Protein AF-A0A9D7KRR0-F1 (afdb_monomer)

Solvent-accessible surface area (backbone atoms only — not comparable to full-atom values): 15930 Å² total; per-residue (Å²): 144,90,87,85,85,86,74,89,84,77,86,77,75,72,90,62,90,65,84,56,54,40,47,52,90,62,59,61,54,73,49,70,81,34,44,55,87,44,75,48,79,47,72,50,54,45,34,27,65,37,96,50,65,44,49,30,37,48,43,59,80,43,85,42,46,38,58,76,58,54,65,47,76,24,49,43,69,32,64,38,80,47,46,33,39,39,39,38,87,50,43,30,69,51,74,46,48,40,39,36,34,32,78,85,66,82,42,64,42,72,26,39,35,37,36,32,19,29,72,78,51,92,59,33,85,69,40,54,64,46,56,72,72,57,26,49,51,39,54,20,68,74,50,61,84,69,79,74,61,44,58,65,54,28,49,39,43,38,44,56,53,72,53,36,77,55,91,34,26,37,53,17,61,43,45,66,53,69,47,82,24,79,34,44,70,52,32,42,78,71,48,34,41,79,36,49,73,64,45,48,85,81,60,78,55,40,80,57,73,63,24,42,64,77,34,51,42,53,21,38,43,70,59,46,65,69,41,62,77,48,51,76,38,67,58,78,44,73,74,80,45,74,47,61,69,14,36,31,17,32,29,89,96,41,69,16,26,21,58,9,78,93,36,43,64,55,52,54,49,24,52,51,48,48,40,39,57,77,42,71,85,64,83,131

Secondary structure (DSSP, 8-state):
--S-SSSTTSS---------SEE-S-SEEE---EETT--EEEEEEEEE-SSS-EEEEEEESSTTEEES-SEEEE-TTEEEEEEEEE---SSSEEEEEEEEEETTSS-EEEEEEEEEEE--STTHHHHTT--HHHHHHHHHHHHTT-----HHHHHHHIIIIISB-SSSEEE-TTT--EEE-SSHHHHHHTTEEEEESS-GGGTTT-TTGGG-TTSEEEEEHHHHHHHTTPEE----EEEEEEETTEEEEEETTEEEEE--HHHHHHHHHHHHHHHHHH-TT---

Nearest PDB structures (foldseek):
  2e6j-assembly1_A  TM=8.725E-01  e=1.210E-07  Homo sapiens
  7sqc-assembly1_F3  TM=8.611E-01  e=3.583E-07  Chlamydomonas reinhardtii
  7sqc-assembly1_2A  TM=8.787E-01  e=2.815E-07  Chlamydomonas reinhardtii
  2qsv-assembly1_A  TM=8.565E-01  e=1.271E-06  Porphyromonas gingivalis W83
  3dos-assembly2_D  TM=6.817E-01  e=1.113E-05  Yersinia pestis

Sequence (284 aa):
MKKLLFISFLSLVSVIDTFGQLSSVTQELTFPLTVLKNNVNGSFYLVNHFDSPKTVKVVSLLPVFTPVDTLVTIPANDSAQITVVYRPTQNVTDKSFLAFYTTDSSASYAVVLNGSGSTGDSYQTTTFDKFDAELKTALNGLVINHISLGYNSARDRMFETIDDLGSDTIECVYTGIKIKAANRTTAQNLGFDTEHTWPQGTFGQDEPMRSDLYHLYPTNSAANNKRNNYNFGVVTSGVTWTVGGSKLGNGTGGIVFEPRDSHKGNVARSMLYFILRYFPGISF

Structure (mmCIF, N/CA/C/O backbone):
data_AF-A0A9D7KRR0-F1
#
_entry.id   AF-A0A9D7KRR0-F1
#
loop_
_atom_site.group_PDB
_atom_site.id
_atom_site.type_symbol
_atom_site.label_atom_id
_atom_site.label_alt_id
_atom_site.label_comp_id
_atom_site.label_asym_id
_atom_site.label_entity_id
_atom_site.label_seq_id
_atom_site.pdbx_PDB_ins_code
_atom_site.Cartn_x
_atom_site.Cartn_y
_atom_site.Cartn_z
_atom_site.occupancy
_atom_site.B_iso_or_equiv
_atom_site.auth_seq_id
_atom_site.auth_comp_id
_atom_site.auth_asym_id
_atom_site.auth_atom_id
_atom_site.pdbx_PDB_model_num
ATOM 1 N N . MET A 1 1 ? -29.059 10.736 -5.202 1.00 35.88 1 MET A N 1
ATOM 2 C CA . MET A 1 1 ? -30.198 10.581 -4.265 1.00 35.88 1 MET A CA 1
ATOM 3 C C . MET A 1 1 ? -30.218 9.159 -3.709 1.00 35.88 1 MET A C 1
ATOM 5 O O . MET A 1 1 ? -30.707 8.286 -4.406 1.00 35.88 1 MET A O 1
ATOM 9 N N . LYS A 1 2 ? -29.604 8.922 -2.533 1.00 34.00 2 LYS A N 1
ATOM 10 C CA . LYS A 1 2 ? -29.777 7.763 -1.607 1.00 34.00 2 LYS A CA 1
ATOM 11 C C . LYS A 1 2 ? -28.638 7.726 -0.557 1.00 34.00 2 LYS A C 1
ATOM 13 O O . LYS A 1 2 ? -27.981 6.713 -0.368 1.00 34.00 2 LYS A O 1
ATOM 18 N N . LYS A 1 3 ? -28.355 8.862 0.096 1.00 35.62 3 LYS A N 1
ATOM 19 C CA . LYS A 1 3 ? -27.390 8.953 1.218 1.00 35.62 3 LYS A CA 1
ATOM 20 C C . LYS A 1 3 ? -27.827 9.935 2.322 1.00 35.62 3 LYS A C 1
ATOM 22 O O . LYS A 1 3 ? -26.993 10.410 3.074 1.00 35.62 3 LYS A O 1
ATOM 27 N N . LEU A 1 4 ? -29.123 10.256 2.425 1.00 35.69 4 LEU A N 1
ATOM 28 C CA . LEU A 1 4 ? -29.595 11.337 3.310 1.00 35.69 4 LEU A CA 1
ATOM 29 C C . LEU A 1 4 ? -30.622 10.946 4.385 1.00 35.69 4 LEU A C 1
ATOM 31 O O . LEU A 1 4 ? -31.247 11.825 4.961 1.00 35.69 4 LEU A O 1
ATOM 35 N N . LEU A 1 5 ? -30.791 9.663 4.703 1.00 35.19 5 LEU A N 1
ATOM 36 C CA . LEU A 1 5 ? -31.699 9.242 5.779 1.00 35.19 5 LEU A CA 1
ATOM 37 C C . LEU A 1 5 ? -31.021 8.205 6.680 1.00 35.19 5 LEU A C 1
ATOM 39 O O . LEU A 1 5 ? -31.324 7.029 6.573 1.00 35.19 5 LEU A O 1
ATOM 43 N N . PHE A 1 6 ? -30.062 8.624 7.512 1.00 33.56 6 PHE A N 1
ATOM 44 C CA . PHE A 1 6 ? -29.717 7.906 8.759 1.00 33.56 6 PHE A CA 1
ATOM 45 C C . PHE A 1 6 ? -28.851 8.731 9.739 1.00 33.56 6 PHE A C 1
ATOM 47 O O . PHE A 1 6 ? -28.143 8.165 10.562 1.00 33.56 6 PHE A O 1
ATOM 54 N N . ILE A 1 7 ? -28.864 10.071 9.656 1.00 35.25 7 ILE A N 1
ATOM 55 C CA . ILE A 1 7 ? -28.035 10.946 10.522 1.00 35.25 7 ILE A CA 1
ATOM 56 C C . ILE A 1 7 ? -28.890 11.900 11.384 1.00 35.25 7 ILE A C 1
ATOM 58 O O . ILE A 1 7 ? -28.370 12.655 12.193 1.00 35.25 7 ILE A O 1
ATOM 62 N N . SER A 1 8 ? -30.222 11.836 11.313 1.00 33.88 8 SER A N 1
ATOM 63 C CA . SER A 1 8 ? -31.093 12.771 12.045 1.00 33.88 8 SER A CA 1
ATOM 64 C C . SER A 1 8 ? -31.631 12.260 13.390 1.00 33.88 8 SER A C 1
ATOM 66 O O . SER A 1 8 ? -32.624 12.802 13.861 1.00 33.88 8 SER A O 1
ATOM 68 N N . PHE A 1 9 ? -31.029 11.238 14.017 1.00 38.19 9 PHE A N 1
ATOM 69 C CA . PHE A 1 9 ? -31.496 10.750 15.332 1.00 38.19 9 PHE A CA 1
ATOM 70 C C . PHE A 1 9 ? -30.469 10.822 16.473 1.00 38.19 9 PHE A C 1
ATOM 72 O O . PHE A 1 9 ? -30.796 10.449 17.591 1.00 38.19 9 PHE A O 1
ATOM 79 N N . LEU A 1 10 ? -29.253 11.333 16.237 1.00 42.91 10 LEU A N 1
ATOM 80 C CA . LEU A 1 10 ? -28.204 11.394 17.273 1.00 42.91 10 LEU A CA 1
ATOM 81 C C . LEU A 1 10 ? -27.675 12.806 17.583 1.00 42.91 10 LEU A C 1
ATOM 83 O O . LEU A 1 10 ? -26.691 12.940 18.300 1.00 42.91 10 LEU A O 1
ATOM 87 N N . SER A 1 11 ? -28.314 13.867 17.080 1.00 35.50 11 SER A N 1
ATOM 88 C CA . SER A 1 11 ? -27.900 15.258 17.346 1.00 35.50 11 SER A CA 1
ATOM 89 C C . SER A 1 11 ? -28.747 15.979 18.404 1.00 35.50 11 SER A C 1
ATOM 91 O O . SER A 1 11 ? -28.641 17.193 18.544 1.00 35.50 11 SER A O 1
ATOM 93 N N . LEU A 1 12 ? -29.595 15.256 19.141 1.00 38.84 12 LEU A N 1
ATOM 94 C CA . LEU A 1 12 ? -30.426 15.786 20.228 1.00 38.84 12 LEU A CA 1
ATOM 95 C C . LEU A 1 12 ? -30.451 14.799 21.400 1.00 38.84 12 LEU A C 1
ATOM 97 O O . LEU A 1 12 ? -31.493 14.281 21.783 1.00 38.84 12 LEU A O 1
ATOM 101 N N . VAL A 1 13 ? -29.285 14.535 21.984 1.00 42.94 13 VAL A N 1
ATOM 102 C CA . VAL A 1 13 ? -29.232 14.114 23.387 1.00 42.94 13 VAL A CA 1
ATOM 103 C C . VAL A 1 13 ? -28.705 15.314 24.156 1.00 42.94 13 VAL A C 1
ATOM 105 O O . VAL A 1 13 ? -27.516 15.444 24.427 1.00 42.94 13 VAL A O 1
ATOM 108 N N . SER A 1 14 ? -29.603 16.257 24.447 1.00 36.62 14 SER A N 1
ATOM 109 C CA . SER A 1 14 ? -29.419 17.103 25.621 1.00 36.62 14 SER A CA 1
ATOM 110 C C . SER A 1 14 ? -29.222 16.167 26.808 1.00 36.62 14 SER A C 1
ATOM 112 O O . SER A 1 14 ? -30.012 15.234 26.961 1.00 36.62 14 SER A O 1
ATOM 114 N N . VAL A 1 15 ? -28.173 16.396 27.597 1.00 41.75 15 VAL A N 1
ATOM 115 C CA . VAL A 1 15 ? -27.900 15.692 28.853 1.00 41.75 15 VAL A CA 1
ATOM 116 C C . VAL A 1 15 ? -29.115 15.868 29.763 1.00 41.75 15 VAL A C 1
ATOM 118 O O . VAL A 1 15 ? -29.264 16.865 30.460 1.00 41.75 15 VAL A O 1
ATOM 121 N N . ILE A 1 16 ? -30.043 14.927 29.674 1.00 38.75 16 ILE A N 1
ATOM 122 C CA . ILE A 1 16 ? -30.990 14.624 30.727 1.00 38.75 16 ILE A CA 1
ATOM 123 C C . ILE A 1 16 ? -30.322 13.450 31.426 1.00 38.75 16 ILE A C 1
ATOM 125 O O . ILE A 1 16 ? -30.065 12.434 30.777 1.00 38.75 16 ILE A O 1
ATOM 129 N N . ASP A 1 17 ? -30.016 13.593 32.714 1.00 39.06 17 ASP A N 1
ATOM 130 C CA . ASP A 1 17 ? -29.594 12.492 33.583 1.00 39.06 17 ASP A CA 1
ATOM 131 C C . ASP A 1 17 ? -30.771 11.517 33.773 1.00 39.06 17 ASP A C 1
ATOM 133 O O . ASP A 1 17 ? -31.302 11.314 34.862 1.00 39.06 17 ASP A O 1
ATOM 137 N N . THR A 1 18 ? -31.243 10.910 32.686 1.00 41.28 18 THR A N 1
ATOM 138 C CA . THR A 1 18 ? -31.882 9.610 32.779 1.00 41.28 18 THR A CA 1
ATOM 139 C C . THR A 1 18 ? -30.759 8.667 33.167 1.00 41.28 18 THR A C 1
ATOM 141 O O . THR A 1 18 ? -29.831 8.493 32.376 1.00 41.28 18 THR A O 1
ATOM 144 N N . PHE A 1 19 ? -30.800 8.108 34.378 1.00 52.41 19 PHE A N 1
ATOM 145 C CA . PHE A 1 19 ? -29.901 7.032 34.792 1.00 52.41 19 PHE A CA 1
ATOM 146 C C . PHE A 1 19 ? -30.032 5.884 33.785 1.00 52.41 19 PHE A C 1
ATOM 148 O O . PHE A 1 19 ? -30.912 5.030 33.898 1.00 52.41 19 PHE A O 1
ATOM 155 N N . GLY A 1 20 ? -29.211 5.911 32.733 1.00 64.81 20 GLY A N 1
ATOM 156 C CA . GLY A 1 20 ? -29.137 4.838 31.762 1.00 64.81 20 GLY A CA 1
ATOM 157 C C . GLY A 1 20 ? -28.766 3.579 32.524 1.00 64.81 20 GLY A C 1
ATOM 158 O O . GLY A 1 20 ? -27.813 3.587 33.299 1.00 64.81 20 GLY A O 1
ATOM 159 N N . GLN A 1 21 ? -29.521 2.497 32.338 1.00 88.44 21 GLN A N 1
ATOM 160 C CA . GLN A 1 21 ? -29.288 1.259 33.090 1.00 88.44 21 GLN A CA 1
ATOM 161 C C . GLN A 1 21 ? -27.935 0.597 32.740 1.00 88.44 21 GLN A C 1
ATOM 163 O O . GLN A 1 21 ? -27.493 -0.323 33.425 1.00 88.44 21 GLN A O 1
ATOM 168 N N . LEU A 1 22 ? -27.257 1.111 31.705 1.00 93.19 22 LEU A N 1
ATOM 169 C CA . LEU A 1 22 ? -25.824 0.977 31.466 1.00 93.19 22 LEU A CA 1
ATOM 170 C C . LEU A 1 22 ? -25.168 2.366 31.441 1.00 93.19 22 LEU A C 1
ATOM 172 O O . LEU A 1 22 ? -25.708 3.285 30.820 1.00 93.19 22 LEU A O 1
ATOM 176 N N . SER A 1 23 ? -23.987 2.510 32.047 1.00 94.81 23 SER A N 1
ATOM 177 C CA . SER A 1 23 ? -23.221 3.765 32.003 1.00 94.81 23 SER A CA 1
ATOM 178 C C . SER A 1 23 ? -21.710 3.553 32.092 1.00 94.81 23 SER A C 1
ATOM 180 O O . SER A 1 23 ? -21.234 2.493 32.481 1.00 94.81 23 SER A O 1
ATOM 182 N N . SER A 1 24 ? -20.941 4.598 31.805 1.00 95.12 24 SER A N 1
ATOM 183 C CA . SER A 1 24 ? -19.495 4.662 32.027 1.00 95.12 24 SER A CA 1
ATOM 184 C C . SER A 1 24 ? -19.116 6.088 32.424 1.00 95.12 24 SER A C 1
ATOM 186 O O . SER A 1 24 ? -19.738 7.046 31.966 1.00 95.12 24 SER A O 1
ATOM 188 N N . VAL A 1 25 ? -18.085 6.240 33.259 1.00 93.50 25 VAL A N 1
ATOM 189 C CA . VAL A 1 25 ? -17.458 7.555 33.506 1.00 93.50 25 VAL A CA 1
ATOM 190 C C . VAL A 1 25 ? -16.687 8.012 32.261 1.00 93.50 25 VAL A C 1
ATOM 192 O O . VAL A 1 25 ? -16.609 9.200 31.957 1.00 93.50 25 VAL A O 1
ATOM 195 N N . THR A 1 26 ? -16.145 7.057 31.506 1.00 93.25 26 THR A N 1
ATOM 196 C CA . THR A 1 26 ? -15.468 7.287 30.232 1.00 93.25 26 THR A CA 1
ATOM 197 C C . THR A 1 26 ? -16.502 7.432 29.120 1.00 93.25 26 THR A C 1
ATOM 199 O O . THR A 1 26 ? -17.089 6.438 28.691 1.00 93.25 26 THR A O 1
ATOM 202 N N . GLN A 1 27 ? -16.696 8.663 28.647 1.00 93.00 27 GLN A N 1
ATOM 203 C CA . GLN A 1 27 ? -17.522 8.968 27.470 1.00 93.00 27 GLN A CA 1
ATOM 204 C C . GLN A 1 27 ? -16.728 8.839 26.158 1.00 93.00 27 GLN A C 1
ATOM 206 O O . GLN A 1 27 ? -17.299 8.520 25.116 1.00 93.00 27 GLN A O 1
ATOM 211 N N . GLU A 1 28 ? -15.405 9.027 26.224 1.00 96.69 28 GLU A N 1
ATOM 212 C CA . GLU A 1 28 ? -14.464 8.844 25.117 1.00 96.69 28 GLU A CA 1
ATOM 213 C C . GLU A 1 28 ? -13.235 8.055 25.584 1.00 96.69 28 GLU A C 1
ATOM 215 O O . GLU A 1 28 ? -12.611 8.402 26.587 1.00 96.69 28 GLU A O 1
ATOM 220 N N . LEU A 1 29 ? -12.881 7.004 24.844 1.00 97.69 29 LEU A N 1
ATOM 221 C CA . LEU A 1 29 ? -11.624 6.279 24.984 1.00 97.69 29 LEU A CA 1
ATOM 222 C C . LEU A 1 29 ? -10.653 6.748 23.893 1.00 97.69 29 LEU A C 1
ATOM 224 O O . LEU A 1 29 ? -10.803 6.399 22.717 1.00 97.69 29 LEU A O 1
ATOM 228 N N . THR A 1 30 ? -9.653 7.530 24.300 1.00 97.75 30 THR A N 1
ATOM 229 C CA . THR A 1 30 ? -8.617 8.065 23.409 1.00 97.75 30 THR A CA 1
ATOM 230 C C . THR A 1 30 ? -7.361 7.195 23.437 1.00 97.75 30 THR A C 1
ATOM 232 O O . THR A 1 30 ? -6.846 6.852 24.502 1.00 97.75 30 THR A O 1
ATOM 235 N N . PHE A 1 31 ? -6.835 6.875 22.260 1.00 97.69 31 PHE A N 1
ATOM 236 C CA . PHE A 1 31 ? -5.589 6.144 22.069 1.00 97.69 31 PHE A CA 1
ATOM 237 C C . PHE A 1 31 ? -4.472 7.097 21.632 1.00 97.69 31 PHE A C 1
ATOM 239 O O . PHE A 1 31 ? -4.728 8.038 20.875 1.00 97.69 31 PHE A O 1
ATOM 246 N N . PRO A 1 32 ? -3.222 6.867 22.068 1.00 95.69 32 PRO A N 1
ATOM 247 C CA . PRO A 1 32 ? -2.096 7.683 21.637 1.00 95.69 32 PRO A CA 1
ATOM 248 C C . PRO A 1 32 ? -1.808 7.499 20.143 1.00 95.69 32 PRO A C 1
ATOM 250 O O . PRO A 1 32 ? -2.190 6.495 19.528 1.00 95.69 32 PRO A O 1
ATOM 253 N N . LEU A 1 33 ? -1.053 8.445 19.579 1.00 94.00 33 LEU A N 1
ATOM 254 C CA . LEU A 1 33 ? -0.492 8.310 18.239 1.00 94.00 33 LEU A CA 1
ATOM 255 C C . LEU A 1 33 ? 0.299 6.998 18.144 1.00 94.00 33 LEU A C 1
ATOM 257 O O . LEU A 1 33 ? 1.282 6.801 18.858 1.00 94.00 33 LEU A O 1
ATOM 261 N N . THR A 1 34 ? -0.141 6.105 17.264 1.00 96.56 34 THR A N 1
ATOM 262 C CA . THR A 1 34 ? 0.385 4.743 17.164 1.00 96.56 34 THR A CA 1
ATOM 26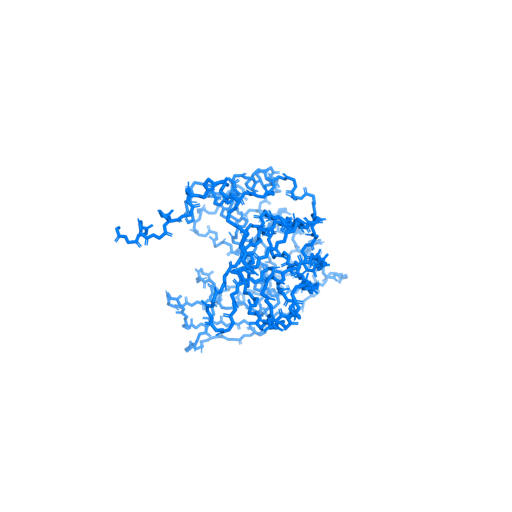3 C C . THR A 1 34 ? 0.962 4.518 15.773 1.00 96.56 34 THR A C 1
ATOM 265 O O . THR A 1 34 ? 0.287 4.725 14.764 1.00 96.56 34 THR A O 1
ATOM 268 N N . VAL A 1 35 ? 2.229 4.102 15.704 1.00 95.62 35 VAL A N 1
ATOM 269 C CA . VAL A 1 35 ? 2.880 3.788 14.423 1.00 95.62 35 VAL A CA 1
ATOM 270 C C . VAL A 1 35 ? 2.186 2.587 13.773 1.00 95.62 35 VAL A C 1
ATOM 272 O O . VAL A 1 35 ? 1.853 1.623 14.465 1.00 95.62 35 VAL A O 1
ATOM 275 N N . LEU A 1 36 ? 1.965 2.635 12.456 1.00 94.81 36 LEU A N 1
ATOM 276 C CA . LEU A 1 36 ? 1.300 1.566 11.705 1.00 94.81 36 LEU A CA 1
ATOM 277 C C . LEU A 1 36 ? 1.923 0.198 12.011 1.00 94.81 36 LEU A C 1
ATOM 279 O O . LEU A 1 36 ? 3.139 0.078 12.161 1.00 94.81 36 LEU A O 1
ATOM 283 N N . LYS A 1 37 ? 1.080 -0.843 12.037 1.00 91.06 37 LYS A N 1
ATOM 284 C CA . LYS A 1 37 ? 1.418 -2.237 12.406 1.00 91.06 37 LYS A CA 1
ATOM 285 C C . LYS A 1 37 ? 1.695 -2.481 13.896 1.00 91.06 37 LYS A C 1
ATOM 287 O O . LYS A 1 37 ? 1.844 -3.643 14.266 1.00 91.06 37 LYS A O 1
ATOM 292 N N . ASN A 1 38 ? 1.736 -1.443 14.732 1.00 95.50 38 ASN A N 1
ATOM 293 C CA . ASN A 1 38 ? 1.722 -1.598 16.184 1.00 95.50 38 ASN A CA 1
ATOM 294 C C . ASN A 1 38 ? 0.295 -1.550 16.733 1.00 95.50 38 ASN A C 1
ATOM 296 O O . ASN A 1 38 ? -0.645 -1.106 16.069 1.00 95.50 38 ASN A O 1
ATOM 300 N N . ASN A 1 39 ? 0.159 -1.998 17.979 1.00 96.19 39 ASN A N 1
ATOM 301 C CA . ASN A 1 39 ? -1.111 -2.093 18.677 1.00 96.19 39 ASN A CA 1
ATOM 302 C C . ASN A 1 39 ? -0.987 -1.358 20.007 1.00 96.19 39 ASN A C 1
ATOM 304 O O . ASN A 1 39 ? 0.051 -1.446 20.665 1.00 96.19 39 ASN A O 1
ATOM 308 N N . VAL A 1 40 ? -2.065 -0.723 20.446 1.00 97.94 40 VAL A N 1
ATOM 309 C CA . VAL A 1 40 ? -2.163 -0.171 21.798 1.00 97.94 40 VAL A CA 1
ATOM 310 C C . VAL A 1 40 ? -3.505 -0.548 22.410 1.00 97.94 40 VAL A C 1
ATOM 312 O O . VAL A 1 40 ? -4.522 -0.605 21.718 1.00 97.94 40 VAL A O 1
ATOM 315 N N . ASN A 1 41 ? -3.499 -0.837 23.707 1.00 98.00 41 ASN A N 1
ATOM 316 C CA . ASN A 1 41 ? -4.704 -1.185 24.447 1.00 98.00 41 ASN A CA 1
ATOM 317 C C . ASN A 1 41 ? -5.226 0.039 25.196 1.00 98.00 41 ASN A C 1
ATOM 319 O O . ASN A 1 41 ? -4.450 0.827 25.735 1.00 98.00 41 ASN A O 1
ATOM 323 N N . GLY A 1 42 ? -6.545 0.150 25.265 1.00 97.81 42 GLY A N 1
ATOM 324 C CA . GLY A 1 42 ? -7.260 1.101 26.099 1.00 97.81 42 GLY A CA 1
ATOM 325 C C . GLY A 1 42 ? -8.370 0.367 26.833 1.00 97.81 42 GLY A C 1
ATOM 326 O O . GLY A 1 42 ? -9.002 -0.526 26.263 1.00 97.81 42 GLY A O 1
ATOM 327 N N . SER A 1 43 ? -8.601 0.730 28.091 1.00 98.06 43 SER A N 1
ATOM 328 C CA . SER A 1 43 ? -9.610 0.077 28.921 1.00 98.06 43 SER A CA 1
ATOM 329 C C . SER A 1 43 ? -10.407 1.094 29.725 1.00 98.06 43 SER A C 1
ATOM 331 O O . SER A 1 43 ? -9.883 2.130 30.129 1.00 98.06 43 SER A O 1
ATOM 333 N N . PHE A 1 44 ? -11.668 0.772 29.987 1.00 97.94 44 PHE A N 1
ATOM 334 C CA . PHE A 1 44 ? -12.560 1.533 30.861 1.00 97.94 44 PHE A CA 1
ATOM 335 C C . PHE A 1 44 ? -13.552 0.587 31.540 1.00 97.94 44 PHE A C 1
ATOM 337 O O . PHE A 1 44 ? -13.591 -0.598 31.216 1.00 97.94 44 PHE A O 1
ATOM 344 N N . TYR A 1 45 ? -14.350 1.093 32.476 1.00 97.94 45 TYR A N 1
ATOM 345 C CA . TYR A 1 45 ? -15.373 0.301 33.157 1.00 97.94 45 TYR A CA 1
ATOM 346 C C . TYR A 1 45 ? -16.768 0.638 32.635 1.00 97.94 45 TYR A C 1
ATOM 348 O O . TYR A 1 45 ? -17.156 1.806 32.611 1.00 97.94 45 TYR A O 1
ATOM 356 N N . LEU A 1 46 ? -17.523 -0.392 32.253 1.00 97.50 46 LEU A N 1
ATOM 357 C CA . LEU A 1 46 ? -18.953 -0.297 31.976 1.00 97.50 46 LEU A CA 1
ATOM 358 C C . LEU A 1 46 ? -19.723 -0.765 33.211 1.00 97.50 46 LEU A C 1
ATOM 360 O O . LEU A 1 46 ? -19.435 -1.831 33.750 1.00 97.50 46 LEU A O 1
ATOM 364 N N . VAL A 1 47 ? -20.691 0.030 33.649 1.00 97.50 47 VAL A N 1
ATOM 365 C CA . VAL A 1 47 ? -21.490 -0.195 34.856 1.00 97.50 47 VAL A CA 1
ATOM 366 C C . VAL A 1 47 ? -22.876 -0.694 34.471 1.00 97.50 47 VAL A C 1
ATOM 368 O O . VAL A 1 47 ? -23.498 -0.156 33.553 1.00 97.50 47 VAL A O 1
ATOM 371 N N . ASN A 1 48 ? -23.350 -1.709 35.187 1.00 96.69 48 ASN A N 1
ATOM 372 C CA . ASN A 1 48 ? -24.697 -2.252 35.111 1.00 96.69 48 ASN A CA 1
ATOM 373 C C . ASN A 1 48 ? -25.508 -1.791 36.328 1.00 96.69 48 ASN A C 1
ATOM 375 O O . ASN A 1 48 ? -25.249 -2.247 37.435 1.00 96.69 48 ASN A O 1
ATOM 379 N N . HIS A 1 49 ? -26.515 -0.942 36.120 1.00 96.12 49 HIS A N 1
ATOM 380 C CA . HIS A 1 49 ? -27.402 -0.449 37.189 1.00 96.12 49 HIS A CA 1
ATOM 381 C C . HIS A 1 49 ? -28.691 -1.267 37.332 1.00 96.12 49 HIS A C 1
ATOM 383 O O . HIS A 1 49 ? -29.634 -0.837 37.991 1.00 96.12 49 HIS A O 1
ATOM 389 N N . PHE A 1 50 ? -28.794 -2.419 36.664 1.00 94.44 50 PHE A N 1
ATOM 390 C CA . PHE A 1 50 ? -29.901 -3.339 36.896 1.00 94.44 50 PHE A CA 1
ATOM 391 C C . PHE A 1 50 ? -29.677 -4.132 38.188 1.00 94.44 50 PHE A C 1
ATOM 393 O O . PHE A 1 50 ? -28.567 -4.577 38.469 1.00 94.44 50 PHE A O 1
ATOM 400 N N . ASP A 1 51 ? -30.769 -4.477 38.872 1.00 95.75 51 ASP A N 1
ATOM 401 C CA . ASP A 1 51 ? -30.767 -5.392 40.028 1.00 95.75 51 ASP A CA 1
ATOM 402 C C . ASP A 1 51 ? -30.569 -6.873 39.648 1.00 95.75 51 ASP A C 1
ATOM 404 O O . ASP A 1 51 ? -30.749 -7.781 40.457 1.00 95.75 51 ASP A O 1
ATOM 408 N N . SER A 1 52 ? -30.201 -7.142 38.394 1.00 95.88 52 SER A N 1
ATOM 409 C CA . SER A 1 52 ? -29.878 -8.475 37.887 1.00 95.88 52 SER A CA 1
ATOM 410 C C . SER A 1 52 ? -28.641 -8.417 36.986 1.00 95.88 52 SER A C 1
ATOM 412 O O . SER A 1 52 ? -28.391 -7.382 36.355 1.00 95.88 52 SER A O 1
ATOM 414 N N . PRO A 1 53 ? -27.855 -9.505 36.896 1.00 97.75 53 PRO A N 1
ATOM 415 C CA . PRO A 1 53 ? -26.745 -9.571 35.959 1.00 97.75 53 PRO A CA 1
ATOM 416 C C . PRO A 1 53 ? -27.216 -9.365 34.518 1.00 97.75 53 PRO A C 1
ATOM 418 O O . PRO A 1 53 ? -28.244 -9.912 34.109 1.00 97.75 53 PRO A O 1
ATOM 421 N N . LYS A 1 54 ? -26.441 -8.619 33.730 1.00 97.00 54 LYS A N 1
ATOM 422 C CA . LYS A 1 54 ? -26.713 -8.396 32.308 1.00 97.00 54 LYS A CA 1
ATOM 423 C C . LYS A 1 54 ? -25.566 -8.881 31.448 1.00 97.00 54 LYS A C 1
ATOM 425 O O . LYS A 1 54 ? -24.413 -8.524 31.665 1.00 97.00 54 LYS A O 1
ATOM 430 N N . THR A 1 55 ? -25.904 -9.650 30.420 1.00 97.88 55 THR A N 1
ATOM 431 C CA . THR A 1 55 ? -24.974 -9.991 29.345 1.00 97.88 55 THR A CA 1
ATOM 432 C C . THR A 1 55 ? -25.079 -8.943 28.246 1.00 97.88 55 THR A C 1
ATOM 434 O O . THR A 1 55 ? -26.141 -8.767 27.642 1.00 97.88 55 THR A O 1
ATOM 437 N N . VAL A 1 56 ? -23.971 -8.256 27.993 1.00 97.38 56 VAL A N 1
ATOM 438 C CA . VAL A 1 56 ? -23.837 -7.123 27.081 1.00 97.38 56 VAL A CA 1
ATOM 439 C C . VAL A 1 56 ? -22.997 -7.543 25.882 1.00 97.38 56 VAL A C 1
ATOM 441 O O . VAL A 1 56 ? -21.903 -8.084 26.044 1.00 97.38 56 VAL A O 1
ATOM 444 N N . LYS A 1 57 ? -23.495 -7.294 24.670 1.00 97.62 57 LYS A N 1
ATOM 445 C CA . LYS A 1 57 ? -22.700 -7.418 23.447 1.00 97.62 57 LYS A CA 1
ATOM 446 C C . LYS A 1 57 ? -21.890 -6.147 23.234 1.00 97.62 57 LYS A C 1
ATOM 448 O O . LYS A 1 57 ? -22.430 -5.053 23.379 1.00 97.62 57 LYS A O 1
ATOM 453 N N . VAL A 1 58 ? -20.628 -6.307 22.852 1.00 97.62 58 VAL A N 1
ATOM 454 C CA . VAL A 1 58 ? -19.687 -5.218 22.573 1.00 97.62 58 VAL A CA 1
ATOM 455 C C . VAL A 1 58 ? -19.391 -5.207 21.079 1.00 97.62 58 VAL A C 1
ATOM 457 O O . VAL A 1 58 ? -18.859 -6.176 20.537 1.00 97.62 58 VAL A O 1
ATOM 460 N N . VAL A 1 59 ? -19.755 -4.124 20.397 1.00 96.25 59 VAL A N 1
ATOM 461 C CA . VAL A 1 59 ? -19.651 -4.020 18.938 1.00 96.25 59 VAL A CA 1
ATOM 462 C C . VAL A 1 59 ? -18.864 -2.781 18.552 1.00 96.25 59 VAL A C 1
ATOM 464 O O . VAL A 1 59 ? -19.243 -1.660 18.880 1.00 96.25 59 VAL A O 1
ATOM 467 N N . SER A 1 60 ? -17.779 -2.989 17.810 1.00 96.12 60 SER A N 1
ATOM 468 C CA . SER A 1 60 ? -17.050 -1.909 17.150 1.00 96.12 60 SER A CA 1
ATOM 469 C C . SER A 1 60 ? -17.540 -1.730 15.718 1.00 96.12 60 SER A C 1
ATOM 471 O O . SER A 1 60 ? -17.791 -2.709 15.014 1.00 96.12 60 SER A O 1
ATOM 473 N N . LEU A 1 61 ? -17.661 -0.475 15.288 1.00 93.19 61 LEU A N 1
ATOM 474 C CA . LEU A 1 61 ? -18.058 -0.122 13.924 1.00 93.19 61 LEU A CA 1
ATOM 475 C C . LEU A 1 61 ? -16.867 -0.003 12.965 1.00 93.19 61 LEU A C 1
ATOM 477 O O . LEU A 1 61 ? -17.058 -0.109 11.755 1.00 93.19 61 LEU A O 1
ATOM 481 N N . LEU A 1 62 ? -15.650 0.189 13.488 1.00 94.75 62 LEU A N 1
ATOM 482 C CA . LEU A 1 62 ? -14.427 0.248 12.689 1.00 94.75 62 LEU A CA 1
ATOM 483 C C . LEU A 1 62 ? -13.454 -0.869 13.098 1.00 94.75 62 LEU A C 1
ATOM 485 O O . LEU A 1 62 ? -13.099 -0.953 14.274 1.00 94.75 62 LEU A O 1
ATOM 489 N N . PRO A 1 63 ? -12.942 -1.680 12.148 1.00 94.81 63 PRO A N 1
ATOM 490 C CA . PRO A 1 63 ? -12.036 -2.796 12.448 1.00 94.81 63 PRO A CA 1
ATOM 491 C C . PRO A 1 63 ? -10.731 -2.402 13.153 1.00 94.81 63 PRO A C 1
ATOM 493 O O . PRO A 1 63 ? -10.127 -3.228 13.835 1.00 94.81 63 PRO A O 1
ATOM 496 N N . VAL A 1 64 ? -10.293 -1.146 13.004 1.00 96.88 64 VAL A N 1
ATOM 497 C CA . VAL A 1 64 ? -9.097 -0.612 13.678 1.00 96.88 64 VAL A CA 1
ATOM 498 C C . VAL A 1 64 ? -9.258 -0.567 15.198 1.00 96.88 64 VAL A C 1
ATOM 500 O O . VAL A 1 64 ? -8.257 -0.596 15.902 1.00 96.88 64 VAL A O 1
ATOM 503 N N . PHE A 1 65 ? -10.491 -0.564 15.713 1.00 98.00 65 PHE A N 1
ATOM 504 C CA . PHE A 1 65 ? -10.788 -0.737 17.129 1.00 98.00 65 PHE A CA 1
ATOM 505 C C . PHE A 1 65 ? -11.413 -2.112 17.350 1.00 98.00 65 PHE A C 1
ATOM 507 O O . PHE A 1 65 ? -12.538 -2.369 16.929 1.00 98.00 65 PHE A O 1
ATOM 514 N N . THR A 1 66 ? -10.701 -3.011 18.016 1.00 98.00 66 THR A N 1
ATOM 515 C CA . THR A 1 66 ? -11.168 -4.379 18.260 1.00 98.00 66 THR A CA 1
ATOM 516 C C . THR 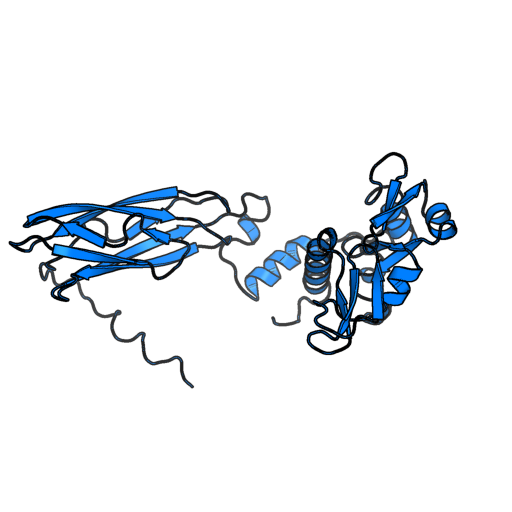A 1 66 ? -11.392 -4.588 19.757 1.00 98.00 66 THR A C 1
ATOM 518 O O . THR A 1 66 ? -10.411 -4.567 20.503 1.00 98.00 66 THR A O 1
ATOM 521 N N . PRO A 1 67 ? -12.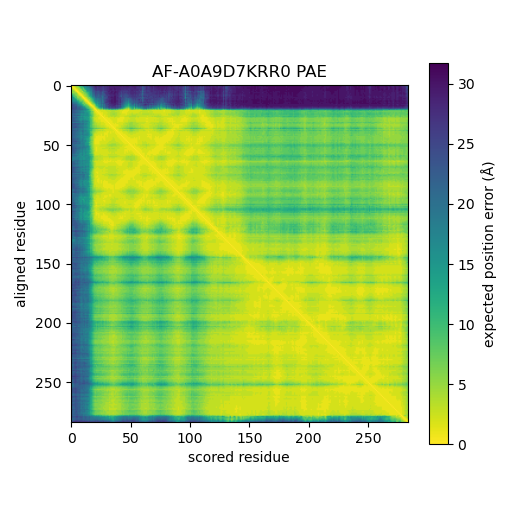635 -4.789 20.234 1.00 97.81 67 PRO A N 1
ATOM 522 C CA . PRO A 1 67 ? 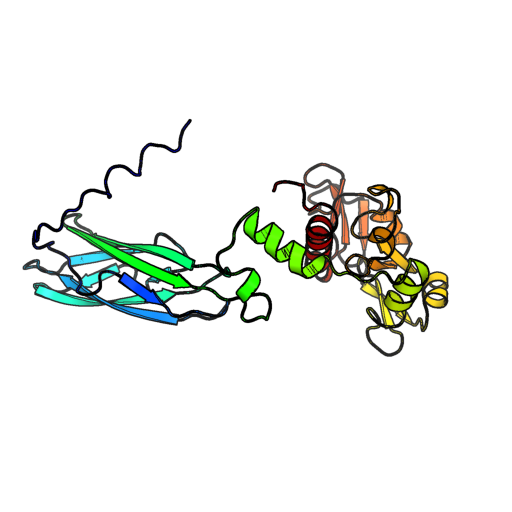-12.850 -5.187 21.620 1.00 97.81 67 PRO A CA 1
ATOM 523 C C . PRO A 1 67 ? -12.237 -6.572 21.860 1.00 97.81 67 PRO A C 1
ATOM 525 O O . PRO A 1 67 ? -12.317 -7.442 20.992 1.00 97.81 67 PRO A O 1
ATOM 528 N N . VAL A 1 68 ? -11.611 -6.770 23.022 1.00 98.06 68 VAL A N 1
ATOM 529 C CA . VAL A 1 68 ? -11.042 -8.074 23.411 1.00 98.06 68 VAL A CA 1
ATOM 530 C C . VAL A 1 68 ? -12.159 -9.096 23.603 1.00 98.06 68 VAL A C 1
ATOM 532 O O . VAL A 1 68 ? -12.089 -10.194 23.055 1.00 98.06 68 VAL A O 1
ATOM 535 N N . ASP A 1 69 ? -13.220 -8.684 24.295 1.00 96.94 69 ASP A N 1
ATOM 536 C CA . ASP A 1 69 ? -14.418 -9.479 24.519 1.00 96.94 69 ASP A CA 1
ATOM 537 C C . ASP A 1 69 ? -15.595 -8.879 23.751 1.00 96.94 69 ASP A C 1
ATOM 539 O O . ASP A 1 69 ? -15.886 -7.688 23.847 1.00 96.94 69 ASP A O 1
ATOM 543 N N . THR A 1 70 ? -16.300 -9.714 22.990 1.00 96.75 70 THR A N 1
ATOM 544 C CA . THR A 1 70 ? -17.507 -9.306 22.242 1.00 96.75 70 THR A CA 1
ATOM 545 C C . THR A 1 70 ? -18.796 -9.540 23.029 1.00 96.75 70 THR A C 1
ATOM 547 O O . THR A 1 70 ? -19.866 -9.076 22.630 1.00 96.75 70 THR A O 1
ATOM 550 N N . LEU A 1 71 ? -18.699 -10.244 24.158 1.00 97.50 71 LEU A N 1
ATOM 551 C CA . LEU A 1 71 ? -19.795 -10.560 25.059 1.00 97.50 71 LEU A CA 1
ATOM 552 C C . LEU A 1 71 ? -19.269 -10.529 26.495 1.00 97.50 71 LEU A C 1
ATOM 554 O O . LEU A 1 71 ? -18.337 -11.259 26.818 1.00 97.50 71 LEU A O 1
ATOM 558 N N . VAL A 1 72 ? -19.869 -9.706 27.350 1.00 97.75 72 VAL A N 1
ATOM 559 C CA . VAL A 1 72 ? -19.447 -9.535 28.747 1.00 97.75 72 VAL A CA 1
ATOM 560 C C . VAL A 1 72 ? -20.669 -9.637 29.649 1.00 97.75 72 VAL A C 1
ATOM 562 O O . VAL A 1 72 ? -21.679 -8.985 29.393 1.00 97.75 72 VAL A O 1
ATOM 565 N N . THR A 1 73 ? -20.598 -10.449 30.703 1.00 97.94 73 THR A N 1
ATOM 566 C CA . THR A 1 73 ? -21.637 -10.485 31.741 1.00 97.94 73 THR A CA 1
ATOM 567 C C . THR A 1 73 ? -21.207 -9.611 32.905 1.00 97.94 73 THR A C 1
ATOM 569 O O . THR A 1 73 ? -20.161 -9.849 33.503 1.00 97.94 73 THR A O 1
ATOM 572 N N . ILE A 1 74 ? -22.028 -8.617 33.225 1.00 98.12 74 ILE A N 1
ATOM 573 C CA . ILE A 1 74 ? -21.793 -7.665 34.307 1.00 98.12 74 ILE A CA 1
ATOM 574 C C . ILE A 1 74 ? -22.775 -7.990 35.437 1.00 98.12 74 ILE A C 1
ATOM 576 O O . ILE A 1 74 ? -23.981 -8.046 35.167 1.00 98.12 74 ILE A O 1
ATOM 580 N N . PRO A 1 75 ? -22.313 -8.241 36.677 1.00 98.25 75 PRO A N 1
ATOM 581 C CA . PRO A 1 75 ? -23.199 -8.466 37.817 1.00 98.25 75 PRO A CA 1
ATOM 582 C C . PRO A 1 75 ? -24.142 -7.284 38.071 1.00 98.25 75 PRO A C 1
ATOM 584 O O . PRO A 1 75 ? -23.953 -6.189 37.542 1.00 98.25 75 PRO A O 1
ATOM 587 N N . ALA A 1 76 ? -25.195 -7.528 38.848 1.00 96.81 76 ALA A N 1
ATOM 588 C CA . ALA A 1 76 ? -26.139 -6.490 39.249 1.00 96.81 76 ALA A CA 1
ATOM 589 C C . ALA A 1 76 ? -25.431 -5.390 40.051 1.00 96.81 76 ALA A C 1
ATOM 591 O O . ALA A 1 76 ? -24.687 -5.717 40.974 1.00 96.81 76 ALA A O 1
ATOM 592 N N . ASN A 1 77 ? -25.703 -4.122 39.738 1.00 96.19 77 ASN A N 1
ATOM 593 C CA . ASN A 1 77 ? -25.139 -2.961 40.441 1.00 96.19 77 ASN A CA 1
ATOM 594 C C . ASN A 1 77 ? -23.597 -2.979 40.547 1.00 96.19 77 ASN A C 1
ATOM 596 O O . ASN A 1 77 ? -23.027 -2.490 41.521 1.00 96.19 77 ASN A O 1
ATOM 600 N N . ASP A 1 78 ? -22.928 -3.555 39.545 1.00 97.62 78 ASP A N 1
ATOM 601 C CA . ASP A 1 78 ? -21.471 -3.705 39.478 1.00 97.62 78 ASP A CA 1
ATOM 602 C C . ASP A 1 78 ? -20.943 -3.262 38.103 1.00 97.62 78 ASP A C 1
ATOM 604 O O . ASP A 1 78 ? -21.692 -2.820 37.225 1.00 97.62 78 ASP A O 1
ATOM 608 N N . SER A 1 79 ? -19.634 -3.365 37.900 1.00 97.69 79 SER A N 1
ATOM 609 C CA . SER A 1 79 ? -18.954 -2.976 36.674 1.00 97.69 79 SER A CA 1
ATOM 610 C C . SER A 1 79 ? -18.074 -4.085 36.111 1.00 97.69 79 SER A C 1
ATOM 612 O O . SER A 1 79 ? -17.603 -4.967 36.822 1.00 97.69 79 SER A O 1
ATOM 614 N N . ALA A 1 80 ? -17.828 -4.022 34.806 1.00 97.94 80 ALA A N 1
ATOM 615 C CA . ALA A 1 80 ? -16.846 -4.860 34.137 1.00 97.94 80 ALA A CA 1
ATOM 616 C C . ALA A 1 80 ? -15.873 -3.993 33.342 1.00 97.94 80 ALA A C 1
ATOM 618 O O . ALA A 1 80 ? -16.264 -3.001 32.719 1.00 97.94 80 ALA A O 1
ATOM 619 N N . GLN A 1 81 ? -14.598 -4.381 33.353 1.00 98.00 81 GLN A N 1
ATOM 620 C CA . GLN A 1 81 ? -13.597 -3.732 32.523 1.00 98.00 81 GLN A CA 1
ATOM 621 C C . GLN A 1 81 ? -13.792 -4.151 31.066 1.00 98.00 81 GLN A C 1
ATOM 623 O O . GLN A 1 81 ? -13.789 -5.334 30.737 1.00 98.00 81 GLN A O 1
ATOM 628 N N . ILE A 1 82 ? -13.914 -3.167 30.186 1.00 98.31 82 ILE A N 1
ATOM 629 C CA . ILE A 1 82 ? -13.924 -3.351 28.742 1.00 98.31 82 ILE A CA 1
ATOM 630 C C . ILE A 1 82 ? -12.551 -2.955 28.221 1.00 98.31 82 ILE A C 1
ATOM 632 O O . ILE A 1 82 ? -12.094 -1.841 28.475 1.00 98.31 82 ILE A O 1
ATOM 636 N N . THR A 1 83 ? -11.900 -3.856 27.487 1.00 98.44 83 THR A N 1
ATOM 637 C CA . THR A 1 83 ? -10.608 -3.592 26.843 1.00 98.44 83 THR A CA 1
ATOM 638 C C . THR A 1 83 ? -10.767 -3.581 25.332 1.00 98.44 83 THR A C 1
ATOM 640 O O . THR A 1 83 ? -11.395 -4.464 24.747 1.00 98.44 83 THR A O 1
ATOM 643 N N . VAL A 1 84 ? -10.169 -2.580 24.696 1.00 98.44 84 VAL A N 1
ATOM 644 C CA . VAL A 1 84 ? -10.188 -2.365 23.252 1.00 98.44 84 VAL A CA 1
ATOM 645 C C . VAL A 1 84 ? -8.753 -2.252 22.760 1.00 98.44 84 VAL A C 1
ATOM 647 O O . VAL A 1 84 ? -7.939 -1.532 23.336 1.00 98.44 84 VAL A O 1
ATOM 650 N N . VAL A 1 85 ? -8.447 -2.957 21.677 1.00 98.38 85 VAL A N 1
ATOM 651 C CA . VAL A 1 85 ? -7.168 -2.880 20.975 1.00 98.38 85 VAL A CA 1
ATOM 652 C C . VAL A 1 85 ? -7.322 -1.942 19.785 1.00 98.38 85 VAL A C 1
ATOM 654 O O . VAL A 1 85 ? -8.132 -2.209 18.896 1.00 98.38 85 VAL A O 1
ATOM 657 N N . TYR A 1 86 ? -6.528 -0.878 19.742 1.00 98.44 86 TYR A N 1
ATOM 658 C CA . TYR A 1 86 ? -6.408 -0.001 18.583 1.00 98.44 86 TYR A CA 1
ATOM 659 C C . TYR A 1 86 ? -5.233 -0.433 17.699 1.00 98.44 86 TYR A C 1
ATOM 661 O O . TYR A 1 86 ? -4.122 -0.657 18.187 1.00 98.44 86 TYR A O 1
ATOM 669 N N . ARG A 1 87 ? -5.498 -0.590 16.399 1.00 97.44 87 ARG A N 1
ATOM 670 C CA . ARG A 1 87 ? -4.561 -1.046 15.362 1.00 97.44 87 ARG A CA 1
ATOM 671 C C . ARG A 1 87 ? -4.722 -0.161 14.120 1.00 97.44 87 ARG A C 1
ATOM 673 O O . ARG A 1 87 ? -5.484 -0.525 13.218 1.00 97.44 87 ARG A O 1
ATOM 680 N N . PRO A 1 88 ? -4.054 1.002 14.057 1.00 96.50 88 PRO A N 1
ATOM 681 C CA . PRO A 1 88 ? -4.181 1.892 12.912 1.00 96.50 88 PRO A CA 1
ATOM 682 C C . PRO A 1 88 ? -3.654 1.237 11.637 1.00 96.50 88 PRO A C 1
ATOM 684 O O . PRO A 1 88 ? -2.633 0.541 11.640 1.00 96.50 88 PRO A O 1
ATOM 687 N N . THR A 1 89 ? -4.323 1.521 10.522 1.00 94.81 89 THR A N 1
ATOM 688 C CA . THR A 1 89 ? -3.897 1.065 9.186 1.00 94.81 89 THR A CA 1
ATOM 689 C C . THR A 1 89 ? -3.495 2.210 8.259 1.00 94.81 89 THR A C 1
ATOM 691 O O . THR A 1 89 ? -2.942 1.958 7.191 1.00 94.81 89 THR A O 1
ATOM 694 N N . GLN A 1 90 ? -3.746 3.460 8.664 1.00 93.00 90 GLN A N 1
ATOM 695 C CA . GLN A 1 90 ? -3.542 4.663 7.857 1.00 93.00 90 GLN A CA 1
ATOM 696 C C . GLN A 1 90 ? -3.009 5.823 8.712 1.00 93.00 90 GLN A C 1
ATOM 698 O O . GLN A 1 90 ? -3.135 5.813 9.934 1.00 93.00 90 GLN A O 1
ATOM 703 N N . ASN A 1 91 ? -2.396 6.817 8.064 1.00 94.25 91 ASN A N 1
ATOM 704 C CA . ASN A 1 91 ? -1.829 8.015 8.698 1.00 94.25 91 ASN A CA 1
ATOM 705 C C . ASN A 1 91 ? -2.907 9.078 8.989 1.00 94.25 91 ASN A C 1
ATOM 707 O O . ASN A 1 91 ? -2.843 10.191 8.469 1.00 94.25 91 ASN A O 1
ATOM 711 N N . VAL A 1 92 ? -3.951 8.703 9.723 1.00 95.19 92 VAL A N 1
ATOM 712 C CA . VAL A 1 92 ? -5.167 9.512 9.900 1.00 95.19 92 VAL A CA 1
ATOM 713 C C . VAL A 1 92 ? -5.674 9.422 11.333 1.00 95.19 92 VAL A C 1
ATOM 715 O O . VAL A 1 92 ? -5.212 8.586 12.118 1.00 95.19 92 VAL A O 1
ATOM 718 N N . THR A 1 93 ? -6.639 10.272 11.669 1.00 96.25 93 THR A N 1
ATOM 719 C CA . THR A 1 93 ? -7.420 10.128 12.894 1.00 96.25 93 THR A CA 1
ATOM 720 C C . THR A 1 93 ? -8.612 9.206 12.647 1.00 96.25 93 THR A C 1
ATOM 722 O O . THR A 1 93 ? -9.538 9.538 11.910 1.00 96.25 93 THR A O 1
ATOM 725 N N . ASP A 1 94 ? -8.619 8.055 13.310 1.00 96.25 94 ASP A N 1
ATOM 726 C CA . ASP A 1 94 ? -9.739 7.127 13.335 1.00 96.25 94 ASP A CA 1
ATOM 727 C C . ASP A 1 94 ? -10.719 7.531 14.448 1.00 96.25 94 ASP A C 1
ATOM 729 O O . ASP A 1 94 ? -10.370 7.573 15.631 1.00 96.25 94 ASP A O 1
ATOM 733 N N . LYS A 1 95 ? -11.976 7.807 14.078 1.00 96.25 95 LYS A N 1
ATOM 734 C CA . LYS A 1 95 ? -13.067 8.093 15.023 1.00 96.25 95 LYS A CA 1
ATOM 735 C C . LYS A 1 95 ? -14.227 7.138 14.804 1.00 96.25 95 LYS A C 1
ATOM 737 O O . LYS A 1 95 ? -14.686 6.953 13.680 1.00 96.25 95 LYS A O 1
ATOM 742 N N . SER A 1 96 ? -14.708 6.537 15.883 1.00 96.62 96 SER A N 1
ATOM 743 C CA . SER A 1 96 ? -15.801 5.565 15.855 1.00 96.62 96 SER A CA 1
ATOM 744 C C . SER A 1 96 ? -16.589 5.603 17.159 1.00 96.62 96 SER A C 1
ATOM 746 O O . SER A 1 96 ? -16.285 6.361 18.075 1.00 96.62 96 SER A O 1
ATOM 748 N N . PHE A 1 97 ? -17.584 4.731 17.257 1.00 96.12 97 PHE A N 1
ATOM 749 C CA . PHE A 1 97 ? -18.219 4.366 18.511 1.00 96.12 97 PHE A CA 1
ATOM 750 C C . PHE A 1 97 ? -17.965 2.892 18.818 1.00 96.12 97 PHE A C 1
ATOM 752 O O . PHE A 1 97 ? -17.876 2.057 17.909 1.00 96.12 97 PHE A O 1
ATOM 759 N N . LEU A 1 98 ? -17.885 2.589 20.109 1.00 96.94 98 LEU A N 1
ATOM 760 C CA . LEU A 1 98 ? -18.067 1.259 20.662 1.00 96.94 98 LEU A CA 1
ATOM 761 C C . LEU A 1 98 ? -19.494 1.173 21.194 1.00 96.94 98 LEU A C 1
ATOM 763 O O . LEU A 1 98 ? -19.845 1.879 22.140 1.00 96.94 98 LEU A O 1
ATOM 767 N N . ALA A 1 99 ? -20.318 0.347 20.561 1.00 96.38 99 ALA A N 1
ATOM 768 C CA . ALA A 1 99 ? -21.713 0.171 20.920 1.00 96.38 99 ALA A CA 1
ATOM 769 C C . ALA A 1 99 ? -21.889 -1.021 21.863 1.00 96.38 99 ALA A C 1
ATOM 771 O O . ALA A 1 99 ? -21.318 -2.094 21.658 1.00 96.38 99 ALA A O 1
ATOM 772 N N . PHE A 1 100 ? -22.741 -0.828 22.860 1.00 96.06 100 PHE A N 1
ATOM 773 C CA . PHE A 1 100 ? -23.133 -1.820 23.844 1.00 96.06 100 PHE A CA 1
ATOM 774 C C . PHE A 1 100 ? -24.634 -2.020 23.778 1.00 96.06 100 PHE A C 1
ATOM 776 O O . PHE A 1 100 ? -25.388 -1.048 23.751 1.00 96.06 100 PHE A O 1
ATOM 783 N N . TYR A 1 101 ? -25.078 -3.269 23.797 1.00 94.50 101 TYR A N 1
ATOM 784 C CA . TYR A 1 101 ? -26.489 -3.590 23.979 1.00 94.50 101 TYR A CA 1
ATOM 785 C C . TYR A 1 101 ? -26.634 -4.863 24.791 1.00 94.50 101 TYR A C 1
ATOM 787 O O . TYR A 1 101 ? -25.899 -5.835 24.594 1.00 94.50 101 TYR A O 1
ATOM 795 N N . THR A 1 102 ? -27.576 -4.863 25.725 1.00 95.38 102 THR A N 1
ATOM 796 C CA . THR A 1 102 ? -27.908 -6.075 26.464 1.00 95.38 102 THR A CA 1
ATOM 797 C C . THR A 1 102 ? -28.528 -7.098 25.511 1.00 95.38 102 THR A C 1
ATOM 799 O O . THR A 1 102 ? -29.220 -6.762 24.550 1.00 95.38 102 THR A O 1
ATOM 802 N N . THR A 1 103 ? -28.251 -8.379 25.738 1.00 95.12 103 THR A N 1
ATOM 803 C CA . THR A 1 103 ? -28.744 -9.473 24.879 1.00 95.12 103 THR A CA 1
ATOM 804 C C . THR A 1 103 ? -30.267 -9.616 24.887 1.00 95.12 103 THR A C 1
ATOM 806 O O . THR A 1 103 ? -30.839 -10.078 23.903 1.00 95.12 103 THR A O 1
ATOM 809 N N . ASP A 1 104 ? -30.918 -9.166 25.957 1.00 92.12 104 ASP A N 1
ATOM 810 C CA . ASP A 1 104 ? -32.371 -9.060 26.105 1.00 92.12 104 ASP A CA 1
ATOM 811 C C . ASP A 1 104 ? -32.948 -7.740 25.560 1.00 92.12 104 ASP A C 1
ATOM 813 O O . ASP A 1 104 ? -34.152 -7.517 25.637 1.00 92.12 104 ASP A O 1
ATOM 817 N N . SER A 1 105 ? -32.107 -6.874 24.983 1.00 89.38 105 SER A N 1
ATOM 818 C CA . SER A 1 105 ? -32.487 -5.585 24.389 1.00 89.38 105 SER A CA 1
ATOM 819 C C . SER A 1 105 ? -33.107 -4.575 25.368 1.00 89.38 105 SER A C 1
ATOM 821 O O . SER A 1 105 ? -33.770 -3.635 24.936 1.00 89.38 105 SER A O 1
ATOM 823 N N . SER A 1 106 ? -32.888 -4.733 26.678 1.00 90.44 106 SER A N 1
ATOM 824 C CA . SER A 1 106 ? -33.383 -3.803 27.702 1.00 90.44 106 SER A CA 1
ATOM 825 C C . SER A 1 106 ? -32.596 -2.494 27.798 1.00 90.44 106 SER A C 1
ATOM 827 O O . SER A 1 106 ? -33.132 -1.503 28.282 1.00 90.44 106 SER A O 1
ATOM 829 N N . ALA A 1 107 ? -31.324 -2.473 27.391 1.00 92.38 107 ALA A N 1
ATOM 830 C CA . ALA A 1 107 ? -30.501 -1.268 27.445 1.00 92.38 107 ALA A CA 1
ATOM 831 C C . ALA A 1 107 ? -29.428 -1.237 26.355 1.00 92.38 107 ALA A C 1
ATOM 833 O O . ALA A 1 107 ? -28.939 -2.271 25.894 1.00 92.38 107 ALA A O 1
ATOM 834 N N . SER A 1 108 ? -29.018 -0.022 26.001 1.00 94.06 108 SER A N 1
ATOM 835 C CA . SER A 1 108 ? -27.883 0.245 25.125 1.00 94.06 108 SER A CA 1
ATOM 836 C C . SER A 1 108 ? -27.052 1.406 25.648 1.00 94.06 108 SER A C 1
ATOM 838 O O . SER A 1 108 ? -27.581 2.309 26.292 1.00 94.06 108 SER A O 1
ATOM 840 N N . TYR A 1 109 ? -25.766 1.404 25.324 1.00 95.00 109 TYR A N 1
ATOM 841 C CA . TYR A 1 109 ? -24.836 2.479 25.651 1.00 95.00 109 TYR A CA 1
ATOM 842 C C . TYR A 1 109 ? -23.785 2.605 24.546 1.00 95.00 109 TYR A C 1
ATOM 844 O O . TYR A 1 109 ? -23.588 1.672 23.767 1.00 95.00 109 TYR A O 1
ATOM 852 N N . ALA A 1 110 ? -23.110 3.746 24.454 1.00 95.69 110 ALA A N 1
ATOM 853 C CA . ALA A 1 110 ? -22.030 3.935 23.496 1.00 95.69 110 ALA A CA 1
ATOM 854 C C . ALA A 1 110 ? -20.897 4.761 24.104 1.00 95.69 110 ALA A C 1
ATOM 856 O O . ALA A 1 110 ? -21.143 5.706 24.849 1.00 95.69 110 ALA A O 1
ATOM 857 N N . VAL A 1 111 ? -19.666 4.407 23.742 1.00 96.56 111 VAL A N 1
ATOM 858 C CA . VAL A 1 111 ? -18.450 5.160 24.074 1.00 96.56 111 VAL A CA 1
ATOM 859 C C . VAL A 1 111 ? -17.788 5.603 22.780 1.00 96.56 111 VAL A C 1
ATOM 861 O O . VAL A 1 111 ? -17.664 4.810 21.844 1.00 96.56 111 VAL A O 1
ATOM 864 N N . VAL A 1 112 ? -17.377 6.868 22.708 1.00 97.88 112 VAL A N 1
ATOM 865 C CA . VAL A 1 112 ? -16.602 7.387 21.575 1.00 97.88 112 VAL A CA 1
ATOM 866 C C . VAL A 1 112 ? -15.220 6.740 21.591 1.00 97.88 112 VAL A C 1
ATOM 868 O O . VAL A 1 112 ? -14.588 6.630 22.637 1.00 97.88 112 VAL A O 1
ATOM 871 N N . LEU A 1 113 ? -14.738 6.311 20.431 1.00 98.06 113 LEU A N 1
ATOM 872 C CA . LEU A 1 113 ? -13.373 5.834 20.241 1.00 98.06 113 LEU A CA 1
ATOM 873 C C . LEU A 1 113 ? -12.621 6.827 19.366 1.00 98.06 113 LEU A C 1
ATOM 875 O O . LEU A 1 113 ? -13.123 7.224 18.311 1.00 98.06 113 LEU A O 1
ATOM 879 N N . ASN A 1 114 ? -11.419 7.192 19.792 1.00 97.94 114 ASN A N 1
ATOM 880 C CA . ASN A 1 114 ? -10.584 8.151 19.087 1.00 97.94 114 ASN A CA 1
ATOM 881 C C . ASN A 1 114 ? -9.130 7.686 19.112 1.00 97.94 114 ASN A C 1
ATOM 883 O O . ASN A 1 114 ? -8.561 7.500 20.182 1.00 97.94 114 ASN A O 1
ATOM 887 N N . GLY A 1 115 ? -8.522 7.479 17.952 1.00 97.12 115 GLY A N 1
ATOM 888 C CA . GLY A 1 115 ? -7.118 7.101 17.843 1.00 97.12 115 GLY A CA 1
ATOM 889 C C . GLY A 1 115 ? -6.482 7.721 16.611 1.00 97.12 115 GLY A C 1
ATOM 890 O O . GLY A 1 115 ? -7.167 8.049 15.650 1.00 97.12 115 GLY A O 1
ATOM 891 N N . SER A 1 116 ? -5.159 7.868 16.617 1.00 96.19 116 SER A N 1
ATOM 892 C CA . SER A 1 116 ? -4.424 8.386 15.458 1.00 96.19 116 SER A CA 1
ATOM 893 C C . SER A 1 116 ? -3.326 7.424 15.032 1.00 96.19 116 SER A C 1
ATOM 895 O O . SER A 1 116 ? -2.553 6.937 15.859 1.00 96.19 116 SER A O 1
ATOM 897 N N . GLY A 1 117 ? -3.279 7.115 13.739 1.00 95.56 117 GLY A N 1
ATOM 898 C CA . GLY A 1 117 ? -2.218 6.320 13.130 1.00 95.56 117 GLY A CA 1
ATOM 899 C C . GLY A 1 117 ? -1.082 7.188 12.597 1.00 95.56 117 GLY A C 1
ATOM 900 O O . GLY A 1 117 ? -1.313 8.302 12.140 1.00 95.56 117 GLY A O 1
ATOM 901 N N . SER A 1 118 ? 0.150 6.680 12.636 1.00 92.94 118 SER A N 1
ATOM 902 C CA . SER A 1 118 ? 1.333 7.348 12.074 1.00 92.94 118 SER A CA 1
ATOM 903 C C . SER A 1 118 ? 2.134 6.405 11.185 1.00 92.94 118 SER A C 1
ATOM 905 O O . SER A 1 118 ? 2.395 5.270 11.575 1.00 92.94 118 SER A O 1
ATOM 907 N N . THR A 1 119 ? 2.600 6.872 10.024 1.00 91.94 119 THR A N 1
ATOM 908 C CA . THR A 1 119 ? 3.580 6.131 9.204 1.00 91.94 119 THR A CA 1
ATOM 909 C C . THR A 1 119 ? 4.917 5.926 9.917 1.00 91.94 119 THR A C 1
ATOM 911 O O . THR A 1 119 ? 5.637 4.987 9.587 1.00 91.94 119 THR A O 1
ATOM 914 N N . GLY A 1 120 ? 5.243 6.765 10.906 1.00 91.75 120 GLY A N 1
ATOM 915 C CA . GLY A 1 120 ? 6.521 6.742 11.619 1.00 91.75 120 GLY A CA 1
ATOM 916 C C . GLY A 1 120 ? 7.707 7.244 10.787 1.00 91.75 120 GLY A C 1
ATOM 917 O O . GLY A 1 120 ? 8.851 7.051 11.190 1.00 91.75 120 GLY A O 1
ATOM 918 N N . ASP A 1 121 ? 7.447 7.862 9.633 1.00 91.94 121 ASP A N 1
ATOM 919 C CA . ASP A 1 121 ? 8.458 8.389 8.717 1.00 91.94 121 ASP A CA 1
ATOM 920 C C . ASP A 1 121 ? 8.439 9.926 8.648 1.00 91.94 121 ASP A C 1
ATOM 922 O O . ASP A 1 121 ? 7.609 10.606 9.254 1.00 91.94 121 ASP A O 1
ATOM 926 N N . SER A 1 122 ? 9.380 10.493 7.893 1.00 90.00 122 SER A N 1
ATOM 927 C CA . SER A 1 122 ? 9.506 11.942 7.707 1.00 90.00 122 SER A CA 1
ATOM 928 C C . SER A 1 122 ? 8.356 12.572 6.910 1.00 90.00 122 SER A C 1
ATOM 930 O O . SER A 1 122 ? 8.226 13.796 6.904 1.00 90.00 122 SER A O 1
ATOM 932 N N . TYR A 1 123 ? 7.515 11.770 6.250 1.00 88.38 123 TYR A N 1
ATOM 933 C CA . TYR A 1 123 ? 6.375 12.242 5.463 1.00 88.38 123 TYR A CA 1
ATOM 934 C C . TYR A 1 123 ? 5.095 12.351 6.295 1.00 88.38 123 TYR A C 1
ATOM 936 O O . TYR A 1 123 ? 4.113 12.939 5.835 1.00 88.38 123 TYR A O 1
ATOM 944 N N . GLN A 1 124 ? 5.095 11.819 7.522 1.00 89.06 124 GLN A N 1
ATOM 945 C CA . GLN A 1 124 ? 3.935 11.829 8.405 1.00 89.06 124 GLN A CA 1
ATOM 946 C C . GLN A 1 124 ? 3.356 13.240 8.551 1.00 89.06 124 GLN A C 1
ATOM 948 O O . GLN A 1 124 ? 2.181 13.449 8.271 1.00 89.06 124 GLN A O 1
ATOM 953 N N . THR A 1 125 ? 4.179 14.220 8.934 1.00 89.44 125 THR A N 1
ATOM 954 C CA . THR A 1 125 ? 3.728 15.588 9.234 1.00 89.44 125 THR A CA 1
ATOM 955 C C . THR A 1 125 ? 3.049 16.262 8.044 1.00 89.44 125 THR A C 1
ATOM 957 O O . THR A 1 125 ? 2.108 17.031 8.221 1.00 89.44 125 THR A O 1
ATOM 960 N N . THR A 1 126 ? 3.499 15.987 6.817 1.00 93.00 126 THR A N 1
ATOM 961 C CA . THR A 1 126 ? 2.930 16.616 5.619 1.00 93.00 126 THR A CA 1
ATOM 962 C C . THR A 1 126 ? 1.672 15.912 5.123 1.00 93.00 126 THR A C 1
ATOM 964 O O . THR A 1 126 ? 0.881 16.550 4.424 1.00 93.00 126 THR A O 1
ATOM 967 N N . THR A 1 127 ? 1.463 14.643 5.485 1.00 94.81 127 THR A N 1
ATOM 968 C CA . THR A 1 127 ? 0.380 13.787 4.968 1.00 94.81 127 THR A CA 1
ATOM 969 C C . THR A 1 127 ? -0.675 13.400 6.008 1.00 94.81 127 THR A C 1
ATOM 971 O O . THR A 1 127 ? -1.701 12.846 5.626 1.00 94.81 127 THR A O 1
ATOM 974 N N . PHE A 1 128 ? -0.445 13.688 7.294 1.00 95.44 128 PHE A N 1
ATOM 975 C CA . PHE A 1 128 ? -1.322 13.280 8.392 1.00 95.44 128 PHE A CA 1
ATOM 976 C C . PHE A 1 128 ? -2.731 13.854 8.246 1.00 95.44 128 PHE A C 1
ATOM 978 O O . PHE A 1 128 ? -2.890 15.055 8.033 1.00 95.44 128 PHE A O 1
ATOM 985 N N . ASP A 1 129 ? -3.725 12.978 8.392 1.00 95.06 129 ASP A N 1
ATOM 986 C CA . ASP A 1 129 ? -5.160 13.292 8.374 1.00 95.06 129 ASP A CA 1
ATOM 987 C C . ASP A 1 129 ? -5.646 13.988 7.093 1.00 95.06 129 ASP A C 1
ATOM 989 O O . ASP A 1 129 ? -6.666 14.674 7.085 1.00 95.06 129 ASP A O 1
ATOM 993 N N . LYS A 1 130 ? -4.912 13.807 5.988 1.00 94.19 130 LYS A N 1
ATOM 994 C CA . LYS A 1 130 ? -5.286 14.319 4.668 1.00 94.19 130 LYS A CA 1
ATOM 995 C C . LYS A 1 130 ? -5.894 13.225 3.811 1.00 94.19 130 LYS A C 1
ATOM 997 O O . LYS A 1 130 ? -5.425 12.088 3.799 1.00 94.19 130 LYS A O 1
ATOM 1002 N N . PHE A 1 131 ? -6.861 13.624 2.995 1.00 91.75 131 PHE A N 1
ATOM 1003 C CA . PHE A 1 131 ? -7.556 12.751 2.054 1.00 91.75 131 PHE A CA 1
ATOM 1004 C C . PHE A 1 131 ? -7.629 13.399 0.669 1.00 91.75 131 PHE A C 1
ATOM 1006 O O . PHE A 1 131 ? -7.410 14.604 0.516 1.00 91.75 131 PHE A O 1
ATOM 1013 N N . ASP A 1 132 ? -7.907 12.582 -0.346 1.00 90.19 132 ASP A N 1
ATOM 1014 C CA . ASP A 1 132 ? -8.220 13.005 -1.713 1.00 90.19 132 ASP A CA 1
ATOM 1015 C C . ASP A 1 132 ? -7.285 14.107 -2.252 1.00 90.19 132 ASP A C 1
ATOM 1017 O O . ASP A 1 132 ? -6.070 13.913 -2.367 1.00 90.19 132 ASP A O 1
ATOM 1021 N N . ALA A 1 133 ? -7.833 15.278 -2.590 1.00 90.69 133 ALA A N 1
ATOM 1022 C CA . ALA A 1 133 ? -7.095 16.389 -3.181 1.00 90.69 133 ALA A CA 1
ATOM 1023 C C . ALA A 1 133 ? -6.025 16.977 -2.242 1.00 90.69 133 ALA A C 1
ATOM 1025 O O . ALA A 1 133 ? -4.955 17.383 -2.709 1.00 90.69 133 ALA A O 1
ATOM 1026 N N . GLU A 1 134 ? -6.271 17.003 -0.930 1.00 93.06 134 GLU A N 1
ATOM 1027 C CA . GLU A 1 134 ? -5.309 17.521 0.048 1.00 93.06 134 GLU A CA 1
ATOM 1028 C C . GLU A 1 134 ? -4.116 16.581 0.195 1.00 93.06 134 GLU A C 1
ATOM 1030 O O . GLU A 1 134 ? -2.964 17.027 0.180 1.00 93.06 134 GLU A O 1
ATOM 1035 N N . LEU A 1 135 ? -4.382 15.272 0.271 1.00 92.75 135 LEU A N 1
ATOM 1036 C CA . LEU A 1 135 ? -3.332 14.259 0.314 1.00 92.75 135 LEU A CA 1
ATOM 1037 C C . LEU A 1 135 ? -2.539 14.259 -0.992 1.00 92.75 135 LEU A C 1
ATOM 1039 O O . LEU A 1 135 ? -1.309 14.251 -0.969 1.00 92.75 135 LEU A O 1
ATOM 1043 N N . LYS A 1 136 ? -3.226 14.354 -2.135 1.00 91.31 136 LYS A N 1
ATOM 1044 C CA . LYS A 1 136 ? -2.583 14.462 -3.446 1.00 91.31 136 LYS A CA 1
ATOM 1045 C C . LYS A 1 136 ? -1.641 15.663 -3.518 1.00 91.31 136 LYS A C 1
ATOM 1047 O O . LYS A 1 136 ? -0.508 15.521 -3.973 1.00 91.31 136 LYS A O 1
ATOM 1052 N N . THR A 1 137 ? -2.093 16.827 -3.057 1.00 92.56 137 THR A N 1
ATOM 1053 C CA . THR A 1 137 ? -1.294 18.061 -3.043 1.00 92.56 137 THR A CA 1
ATOM 1054 C C . THR A 1 137 ? -0.075 17.915 -2.134 1.00 92.56 137 THR A C 1
ATOM 1056 O O . THR A 1 137 ? 1.035 18.267 -2.530 1.00 92.56 137 THR A O 1
ATOM 1059 N N . ALA A 1 138 ? -0.254 17.333 -0.945 1.00 93.69 138 ALA A N 1
ATOM 1060 C CA . ALA A 1 138 ? 0.846 17.060 -0.027 1.00 93.69 138 ALA A CA 1
ATOM 1061 C C . ALA A 1 138 ? 1.898 16.128 -0.645 1.00 93.69 138 ALA A C 1
ATOM 1063 O O . ALA A 1 138 ? 3.088 16.432 -0.600 1.00 93.69 138 ALA A O 1
ATOM 1064 N N . LEU A 1 139 ? 1.464 15.029 -1.268 1.00 93.19 139 LEU A N 1
ATOM 1065 C CA . LEU A 1 139 ? 2.357 14.078 -1.926 1.00 93.19 139 LEU A CA 1
ATOM 1066 C C . LEU A 1 139 ? 3.048 14.687 -3.155 1.00 93.19 139 LEU A C 1
ATOM 1068 O O . LEU A 1 139 ? 4.240 14.461 -3.347 1.00 93.19 139 LEU A O 1
ATOM 1072 N N . ASN A 1 140 ? 2.349 15.498 -3.959 1.00 93.75 140 ASN A N 1
ATOM 1073 C CA . ASN A 1 140 ? 2.958 16.229 -5.075 1.00 93.75 140 ASN A CA 1
ATOM 1074 C C . ASN A 1 140 ? 4.085 17.155 -4.591 1.00 93.75 140 ASN A C 1
ATOM 1076 O O . ASN A 1 140 ? 5.168 17.147 -5.174 1.00 93.75 140 ASN A O 1
ATOM 1080 N N . GLY A 1 141 ? 3.867 17.883 -3.490 1.00 92.81 141 GLY A N 1
ATOM 1081 C CA . GLY A 1 141 ? 4.884 18.748 -2.889 1.00 92.81 141 GLY A CA 1
ATOM 1082 C C . GLY A 1 141 ? 6.165 18.007 -2.487 1.00 92.81 141 GLY A C 1
ATOM 1083 O O . GLY A 1 141 ? 7.247 18.589 -2.545 1.00 92.81 141 GLY A O 1
ATOM 1084 N N . LEU A 1 142 ? 6.070 16.715 -2.152 1.00 91.62 142 LEU A N 1
ATOM 1085 C CA . LEU A 1 142 ? 7.230 15.872 -1.841 1.00 91.62 142 LEU A CA 1
ATOM 1086 C C . LEU A 1 142 ? 8.025 15.449 -3.086 1.00 91.62 142 LEU A C 1
ATOM 1088 O O . LEU A 1 142 ? 9.217 15.174 -2.973 1.00 91.62 142 LEU A O 1
ATOM 1092 N N . VAL A 1 143 ? 7.391 15.387 -4.262 1.00 91.75 143 VAL A N 1
ATOM 1093 C CA . VAL A 1 143 ? 8.006 14.831 -5.484 1.00 91.75 143 VAL A CA 1
ATOM 1094 C C . VAL A 1 143 ? 8.306 15.870 -6.565 1.00 91.75 143 VAL A C 1
ATOM 1096 O O . VAL A 1 143 ? 9.033 15.572 -7.510 1.00 91.75 143 VAL A O 1
ATOM 1099 N N . ILE A 1 144 ? 7.780 17.095 -6.454 1.00 90.44 144 ILE A N 1
ATOM 1100 C CA . ILE A 1 144 ? 7.857 18.109 -7.519 1.00 90.44 144 ILE A CA 1
ATOM 1101 C C . ILE A 1 144 ? 9.294 18.539 -7.858 1.00 90.44 144 ILE A C 1
ATOM 1103 O O . ILE A 1 144 ? 9.609 18.772 -9.028 1.00 90.44 144 ILE A O 1
ATOM 1107 N N . ASN A 1 145 ? 10.187 18.549 -6.866 1.00 86.50 145 ASN A N 1
ATOM 1108 C CA . ASN A 1 145 ? 11.574 19.017 -6.983 1.00 86.50 145 ASN A CA 1
ATOM 1109 C C . ASN A 1 145 ? 12.542 17.934 -7.499 1.00 86.50 145 ASN A C 1
ATOM 1111 O O . ASN A 1 145 ? 13.674 17.817 -7.035 1.00 86.50 145 ASN A O 1
ATOM 1115 N N . HIS A 1 146 ? 12.091 17.124 -8.456 1.00 85.00 146 HIS A N 1
ATOM 1116 C CA . HIS A 1 146 ? 12.947 16.192 -9.187 1.00 85.00 146 HIS A CA 1
ATOM 1117 C C . HIS A 1 146 ? 14.021 16.954 -9.990 1.00 85.00 146 HIS A C 1
ATOM 1119 O O . HIS A 1 146 ? 13.722 17.949 -10.659 1.00 85.00 146 HIS A O 1
ATOM 1125 N N . ILE A 1 147 ? 15.252 16.436 -9.979 1.00 89.19 147 ILE A N 1
ATOM 1126 C CA . ILE A 1 147 ? 16.380 16.941 -10.769 1.00 89.19 147 ILE A CA 1
ATOM 1127 C C . ILE A 1 147 ? 16.616 15.982 -11.938 1.00 89.19 147 ILE A C 1
ATOM 1129 O O . ILE A 1 147 ? 16.973 14.825 -11.724 1.00 89.19 147 ILE A O 1
ATOM 1133 N N . SER A 1 148 ? 16.449 16.472 -13.169 1.00 92.56 148 SER A N 1
ATOM 1134 C CA . SER A 1 148 ? 16.736 15.676 -14.367 1.00 92.56 148 SER A CA 1
ATOM 1135 C C . SER A 1 148 ? 18.240 15.514 -14.551 1.00 92.56 148 SER A C 1
ATOM 1137 O O . SER A 1 148 ? 18.980 16.496 -14.525 1.00 92.56 148 SER A O 1
ATOM 1139 N N . LEU A 1 149 ? 18.678 14.281 -14.805 1.00 94.62 149 LEU A N 1
ATOM 1140 C CA . LEU A 1 149 ? 20.045 13.984 -15.243 1.00 94.62 149 LEU A CA 1
ATOM 1141 C C . LEU A 1 149 ? 20.176 13.979 -16.781 1.00 94.62 149 LEU A C 1
ATOM 1143 O O . LEU A 1 149 ? 21.280 13.835 -17.311 1.00 94.62 149 LEU A O 1
ATOM 1147 N N . GLY A 1 150 ? 19.057 14.124 -17.498 1.00 96.62 150 GLY A N 1
ATOM 1148 C CA . GLY A 1 150 ? 18.948 13.866 -18.931 1.00 96.62 150 GLY A CA 1
ATOM 1149 C C . GLY A 1 150 ? 18.960 12.371 -19.264 1.00 96.62 150 GLY A C 1
ATOM 1150 O O . GLY A 1 150 ? 19.503 11.545 -18.528 1.00 96.62 150 GLY A O 1
ATOM 1151 N N . TYR A 1 151 ? 18.352 12.011 -20.397 1.00 95.81 151 TYR A N 1
ATOM 1152 C CA . TYR A 1 151 ? 18.044 10.621 -20.746 1.00 95.81 151 TYR A CA 1
ATOM 1153 C C . TYR A 1 151 ? 19.211 9.630 -20.652 1.00 95.81 151 TYR A C 1
ATOM 1155 O O . TYR A 1 151 ? 19.055 8.543 -20.097 1.00 95.81 151 TYR A O 1
ATOM 1163 N N . ASN A 1 152 ? 20.382 9.978 -21.192 1.00 96.94 152 ASN A N 1
ATOM 1164 C CA . ASN A 1 152 ? 21.530 9.070 -21.177 1.00 96.94 152 ASN A CA 1
ATOM 1165 C C . ASN A 1 152 ? 22.110 8.920 -19.769 1.00 96.94 152 ASN A C 1
ATOM 1167 O O . ASN A 1 152 ? 22.193 7.795 -19.289 1.00 96.94 152 ASN A O 1
ATOM 1171 N N . SER A 1 153 ? 22.403 10.028 -19.087 1.00 97.62 153 SER A N 1
ATOM 1172 C CA . SER A 1 153 ? 23.008 10.004 -17.753 1.00 97.62 153 SER A CA 1
ATOM 1173 C C . SER A 1 153 ? 22.101 9.338 -16.716 1.00 97.62 153 SER A C 1
ATOM 1175 O O . SER A 1 153 ? 22.588 8.643 -15.831 1.00 97.62 153 SER A O 1
ATOM 1177 N N . ALA A 1 154 ? 20.778 9.511 -16.828 1.00 97.69 154 ALA A N 1
ATOM 1178 C CA . ALA A 1 154 ? 19.822 8.797 -15.987 1.00 97.69 154 ALA A CA 1
ATOM 1179 C C . ALA A 1 154 ? 19.930 7.281 -16.187 1.00 97.69 154 ALA A C 1
ATOM 1181 O O . ALA A 1 154 ? 20.045 6.534 -15.223 1.00 97.69 154 ALA A O 1
ATOM 1182 N N . ARG A 1 155 ? 19.958 6.805 -17.435 1.00 97.88 155 ARG A N 1
ATOM 1183 C CA . ARG A 1 155 ? 20.087 5.369 -17.720 1.00 97.88 155 ARG A CA 1
ATOM 1184 C C . ARG A 1 155 ? 21.456 4.815 -17.334 1.00 97.88 155 ARG A C 1
ATOM 1186 O O . ARG A 1 155 ? 21.509 3.692 -16.844 1.00 97.88 155 ARG A O 1
ATOM 1193 N N . ASP A 1 156 ? 22.529 5.580 -17.530 1.00 98.06 156 ASP A N 1
ATOM 1194 C CA . ASP A 1 156 ? 23.864 5.215 -17.042 1.00 98.06 156 ASP A CA 1
ATOM 1195 C C . ASP A 1 156 ? 23.804 5.033 -15.517 1.00 98.06 156 ASP A C 1
ATOM 1197 O O . ASP A 1 156 ? 24.121 3.963 -15.012 1.00 98.06 156 ASP A O 1
ATOM 1201 N N . ARG A 1 157 ? 23.226 5.995 -14.783 1.00 97.62 157 ARG A N 1
ATOM 1202 C CA . ARG A 1 157 ? 23.043 5.917 -13.325 1.00 97.62 157 ARG A CA 1
ATOM 1203 C C . ARG A 1 157 ? 22.162 4.746 -12.865 1.00 97.62 157 ARG A C 1
ATOM 1205 O O . ARG A 1 157 ? 22.429 4.170 -11.809 1.00 97.62 157 ARG A O 1
ATOM 1212 N N . MET A 1 158 ? 21.125 4.410 -13.633 1.00 97.81 158 MET A N 1
ATOM 1213 C CA . MET A 1 158 ? 20.249 3.261 -13.386 1.00 97.81 158 MET A CA 1
ATOM 1214 C C . MET A 1 158 ? 21.052 1.955 -13.417 1.00 97.81 158 MET A C 1
ATOM 1216 O O . MET A 1 158 ? 21.086 1.233 -12.425 1.00 97.81 158 MET A O 1
ATOM 1220 N N . PHE A 1 159 ? 21.758 1.692 -14.524 1.00 98.12 159 PHE A N 1
ATOM 1221 C CA . PHE A 1 159 ? 22.541 0.466 -14.703 1.00 98.12 159 PHE A CA 1
ATOM 1222 C C . PHE A 1 159 ? 23.799 0.412 -13.833 1.00 98.12 159 PHE A C 1
ATOM 1224 O O . PHE A 1 159 ? 24.160 -0.658 -13.370 1.00 98.12 159 PHE A O 1
ATOM 1231 N N . GLU A 1 160 ? 24.486 1.533 -13.630 1.00 97.19 160 GLU A N 1
ATOM 1232 C CA . GLU A 1 160 ? 25.820 1.554 -13.011 1.00 97.19 160 GLU A CA 1
ATOM 1233 C C . GLU A 1 160 ? 25.783 1.767 -11.503 1.00 97.19 160 GLU A C 1
ATOM 1235 O O . GLU A 1 160 ? 26.821 1.727 -10.845 1.00 97.19 160 GLU A O 1
ATOM 1240 N N . THR A 1 161 ? 24.627 2.098 -10.920 1.00 96.00 161 THR A N 1
ATOM 1241 C CA . THR A 1 161 ? 24.590 2.342 -9.476 1.00 96.00 161 THR A CA 1
ATOM 1242 C C . THR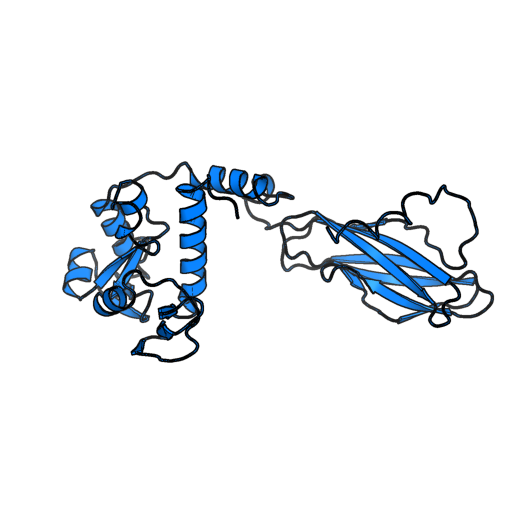 A 1 161 ? 23.275 2.048 -8.787 1.00 96.00 161 THR A C 1
ATOM 1244 O O . THR A 1 161 ? 23.301 1.496 -7.695 1.00 96.00 161 THR A O 1
ATOM 1247 N N . ILE A 1 162 ? 22.137 2.467 -9.341 1.00 96.31 162 ILE A N 1
ATOM 1248 C CA . ILE A 1 162 ? 20.864 2.349 -8.611 1.00 96.31 162 ILE A CA 1
ATOM 1249 C C . ILE A 1 162 ? 20.398 0.895 -8.561 1.00 96.31 162 ILE A C 1
ATOM 1251 O O . ILE A 1 162 ? 20.004 0.424 -7.497 1.00 96.31 162 ILE A O 1
ATOM 1255 N N . ASP A 1 163 ? 20.472 0.196 -9.692 1.00 97.06 163 ASP A N 1
ATOM 1256 C CA . ASP A 1 163 ? 20.008 -1.185 -9.823 1.00 97.06 163 ASP A CA 1
ATOM 1257 C C . ASP A 1 163 ? 21.158 -2.208 -9.870 1.00 97.06 163 ASP A C 1
ATOM 1259 O O . ASP A 1 163 ? 20.926 -3.382 -10.169 1.00 97.06 163 ASP A O 1
ATOM 1263 N N . ASP A 1 164 ? 22.391 -1.790 -9.548 1.00 96.75 164 ASP A N 1
ATOM 1264 C CA . ASP A 1 164 ? 23.479 -2.731 -9.271 1.00 96.75 164 ASP A CA 1
ATOM 1265 C C . ASP A 1 164 ? 23.239 -3.417 -7.923 1.00 96.75 164 ASP A C 1
ATOM 1267 O O . ASP A 1 164 ? 23.292 -2.809 -6.854 1.00 96.75 164 ASP A O 1
ATOM 1271 N N . LEU A 1 165 ? 22.999 -4.727 -7.977 1.00 96.38 165 LEU A N 1
ATOM 1272 C CA . LEU A 1 165 ? 22.846 -5.587 -6.805 1.00 96.38 165 LEU A CA 1
ATOM 1273 C C . LEU A 1 165 ? 24.194 -5.948 -6.155 1.00 96.38 165 LEU A C 1
ATOM 1275 O O . LEU A 1 165 ? 24.232 -6.720 -5.195 1.00 96.38 165 LEU A O 1
ATOM 1279 N N . GLY A 1 166 ? 25.295 -5.420 -6.690 1.00 95.12 166 GLY A N 1
ATOM 1280 C CA . GLY A 1 166 ? 26.658 -5.579 -6.218 1.00 95.12 166 GLY A CA 1
ATOM 1281 C C . GLY A 1 166 ? 27.516 -6.392 -7.184 1.00 95.12 166 GLY A C 1
ATOM 1282 O O . GLY A 1 166 ? 27.100 -7.424 -7.727 1.00 95.12 166 GLY A O 1
ATOM 1283 N N . SER A 1 167 ? 28.776 -5.971 -7.326 1.00 94.25 167 SER A N 1
ATOM 1284 C CA . SER A 1 167 ? 29.744 -6.575 -8.252 1.00 94.25 167 SER A CA 1
ATOM 1285 C C . SER A 1 167 ? 29.231 -6.587 -9.699 1.00 94.25 167 SER A C 1
ATOM 1287 O O . SER A 1 167 ? 29.305 -7.633 -10.352 1.00 94.25 167 SER A O 1
ATOM 1289 N N . ASP A 1 168 ? 28.669 -5.469 -10.163 1.00 96.38 168 ASP A N 1
ATOM 1290 C CA . ASP A 1 168 ? 28.139 -5.282 -11.519 1.00 96.38 168 ASP A CA 1
ATOM 1291 C C . ASP A 1 168 ? 26.983 -6.237 -11.864 1.00 96.38 168 ASP A C 1
ATOM 1293 O O . ASP A 1 168 ? 26.870 -6.711 -12.997 1.00 96.38 168 ASP A O 1
ATOM 1297 N N . THR A 1 169 ? 26.153 -6.606 -10.885 1.00 98.12 169 THR A N 1
ATOM 1298 C CA . THR A 1 169 ? 25.064 -7.573 -11.081 1.00 98.12 169 THR A CA 1
ATOM 1299 C C . THR A 1 169 ? 23.740 -6.858 -11.288 1.00 98.12 169 THR A C 1
ATOM 1301 O O . THR A 1 169 ? 23.180 -6.310 -10.345 1.00 98.12 169 THR A O 1
ATOM 1304 N N . ILE A 1 170 ? 23.174 -6.975 -12.487 1.00 97.94 170 ILE A N 1
ATOM 1305 C CA . ILE A 1 170 ? 21.883 -6.371 -12.836 1.00 97.94 170 ILE A CA 1
ATOM 1306 C C . ILE A 1 170 ? 20.821 -7.456 -12.978 1.00 97.94 170 ILE A C 1
ATOM 1308 O O . ILE A 1 170 ? 21.060 -8.474 -13.629 1.00 97.94 170 ILE A O 1
ATOM 1312 N N . GLU A 1 171 ? 19.641 -7.244 -12.391 1.00 98.19 171 GLU A N 1
ATOM 1313 C CA . GLU A 1 171 ? 18.488 -8.146 -12.499 1.00 98.19 171 GLU A CA 1
ATOM 1314 C C . GLU A 1 171 ? 17.387 -7.532 -13.369 1.00 98.19 171 GLU A C 1
ATOM 1316 O O . GLU A 1 171 ? 16.968 -6.397 -13.170 1.00 98.19 171 GLU A O 1
ATOM 1321 N N . CYS A 1 172 ? 16.874 -8.308 -14.324 1.00 98.50 172 CYS A N 1
ATOM 1322 C CA . CYS A 1 172 ? 15.698 -7.928 -15.093 1.00 98.50 172 CYS A CA 1
ATOM 1323 C C . CYS A 1 172 ? 14.464 -7.941 -14.189 1.00 98.50 172 CYS A C 1
ATOM 1325 O O . CYS A 1 172 ? 14.071 -8.999 -13.680 1.00 98.50 172 CYS A O 1
ATOM 1327 N N . VAL A 1 173 ? 13.786 -6.800 -14.085 1.00 98.38 173 VAL A N 1
ATOM 1328 C CA . VAL A 1 173 ? 12.628 -6.647 -13.196 1.00 98.38 173 VAL A CA 1
ATOM 1329 C C . VAL A 1 173 ? 11.438 -7.548 -13.536 1.00 98.38 173 VAL A C 1
ATOM 1331 O O . VAL A 1 173 ? 10.650 -7.886 -12.652 1.00 98.38 173 VAL A O 1
ATOM 1334 N N . TYR A 1 174 ? 11.312 -7.997 -14.789 1.00 98.44 174 TYR A N 1
ATOM 1335 C CA . TYR A 1 174 ? 10.211 -8.863 -15.222 1.00 98.44 174 TYR A CA 1
ATOM 1336 C C . TYR A 1 174 ? 10.550 -10.351 -15.216 1.00 98.44 174 TYR A C 1
ATOM 1338 O O . TYR A 1 174 ? 9.676 -11.170 -14.943 1.00 98.44 174 TYR A O 1
ATOM 1346 N N . THR A 1 175 ? 11.793 -10.738 -15.491 1.00 98.31 175 THR A N 1
ATOM 1347 C CA . THR A 1 175 ? 12.145 -12.159 -15.658 1.00 98.31 175 THR A CA 1
ATOM 1348 C C . THR A 1 175 ? 13.010 -12.711 -14.536 1.00 98.31 175 THR A C 1
ATOM 1350 O O . THR A 1 175 ? 13.094 -13.925 -14.387 1.00 98.31 175 THR A O 1
ATOM 1353 N N . GLY A 1 176 ? 13.676 -11.854 -13.757 1.00 98.06 176 GLY A N 1
ATOM 1354 C CA . GLY A 1 176 ? 14.683 -12.278 -12.781 1.00 98.06 176 GLY A CA 1
ATOM 1355 C C . GLY A 1 176 ? 15.995 -12.771 -13.363 1.00 98.06 176 GLY A C 1
ATOM 1356 O O . GLY A 1 176 ? 16.859 -13.213 -12.610 1.00 98.06 176 GLY A O 1
ATOM 1357 N N . ILE A 1 177 ? 16.158 -12.705 -14.686 1.00 98.00 177 ILE A N 1
ATOM 1358 C CA . ILE A 1 177 ? 17.443 -12.981 -15.327 1.00 98.00 177 ILE A CA 1
ATOM 1359 C C . ILE A 1 177 ? 18.464 -11.991 -14.778 1.00 98.00 177 ILE A C 1
ATOM 1361 O O . ILE A 1 177 ? 18.182 -10.795 -14.710 1.00 98.00 177 ILE A O 1
ATOM 1365 N N . LYS A 1 178 ? 19.640 -12.498 -14.408 1.00 98.25 178 LYS A N 1
ATOM 1366 C CA . LYS A 1 178 ? 20.760 -11.697 -13.922 1.00 98.25 178 LYS A CA 1
ATOM 1367 C C . LYS A 1 178 ? 21.896 -11.713 -14.926 1.00 98.25 178 LYS A C 1
ATOM 1369 O O . LYS A 1 178 ? 22.195 -12.762 -15.496 1.00 98.25 178 LYS A O 1
ATOM 1374 N N . ILE A 1 179 ? 22.533 -10.566 -15.107 1.00 98.19 179 ILE A N 1
ATOM 1375 C CA . ILE A 1 179 ? 23.727 -10.408 -15.9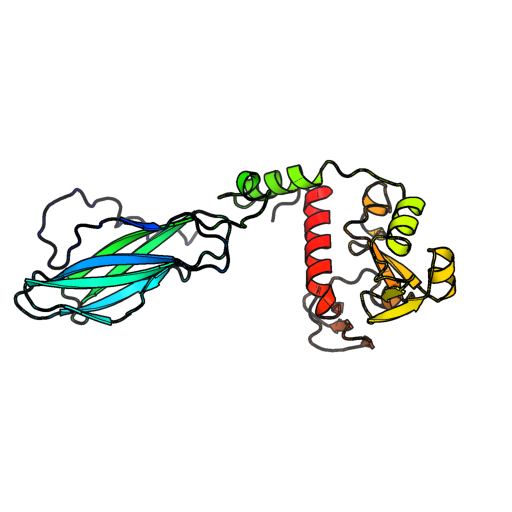39 1.00 98.19 179 ILE A CA 1
ATOM 1376 C C . ILE A 1 179 ? 24.833 -9.707 -15.155 1.00 98.19 179 ILE A C 1
ATOM 1378 O O . ILE A 1 179 ? 24.564 -9.027 -14.165 1.00 98.19 179 ILE A O 1
ATOM 1382 N N . LYS A 1 180 ? 26.073 -9.876 -15.621 1.00 98.12 180 LYS A N 1
ATOM 1383 C CA . LYS A 1 180 ? 27.226 -9.091 -15.178 1.00 98.12 180 LYS A CA 1
ATOM 1384 C C . LYS A 1 180 ? 27.500 -7.991 -16.197 1.00 98.12 180 LYS A C 1
ATOM 1386 O O . LYS A 1 180 ? 27.856 -8.303 -17.332 1.00 98.12 180 LYS A O 1
ATOM 1391 N N . ALA A 1 181 ? 27.312 -6.733 -15.816 1.00 97.38 181 ALA A N 1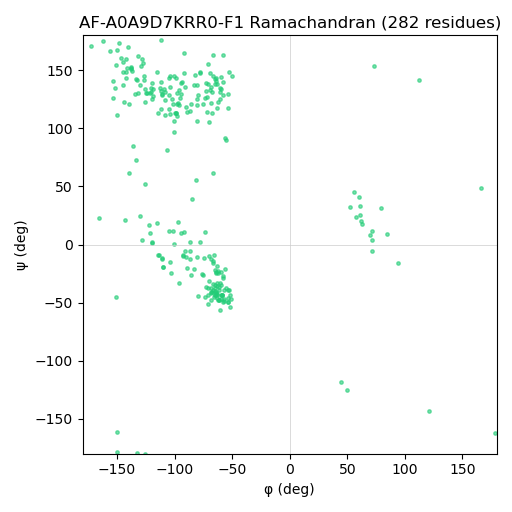
ATOM 1392 C CA . ALA A 1 181 ? 27.510 -5.589 -16.694 1.00 97.38 181 ALA A CA 1
ATOM 1393 C C . ALA A 1 181 ? 27.946 -4.356 -15.898 1.00 97.38 181 ALA A C 1
ATOM 1395 O O . ALA A 1 181 ? 27.151 -3.782 -15.166 1.00 97.38 181 ALA A O 1
ATOM 1396 N N . ALA A 1 182 ? 29.194 -3.928 -16.098 1.00 95.00 182 ALA A N 1
ATOM 1397 C CA . ALA A 1 182 ? 29.773 -2.775 -15.401 1.00 95.00 182 ALA A CA 1
ATOM 1398 C C . ALA A 1 182 ? 29.259 -1.416 -15.911 1.00 95.00 182 ALA A C 1
ATOM 1400 O O . ALA A 1 182 ? 29.563 -0.380 -15.334 1.00 95.00 182 ALA A O 1
ATOM 1401 N N . ASN A 1 183 ? 28.549 -1.399 -17.043 1.00 96.75 183 ASN A N 1
ATOM 1402 C CA . ASN A 1 183 ? 27.962 -0.194 -17.620 1.00 96.75 183 ASN A CA 1
ATOM 1403 C C . ASN A 1 183 ? 26.771 -0.516 -18.519 1.00 96.75 183 ASN A C 1
ATOM 1405 O O . ASN A 1 183 ? 26.571 -1.665 -18.940 1.00 96.75 183 ASN A O 1
ATOM 1409 N N . ARG A 1 184 ? 26.006 0.529 -18.862 1.00 97.19 184 ARG A N 1
ATOM 1410 C CA . ARG A 1 184 ? 24.833 0.420 -19.740 1.00 97.19 184 ARG A CA 1
ATOM 1411 C C . ARG A 1 184 ? 25.158 -0.262 -21.069 1.00 97.19 184 ARG A C 1
ATOM 1413 O O . ARG A 1 184 ? 24.419 -1.151 -21.479 1.00 97.19 184 ARG A O 1
ATOM 1420 N N . THR A 1 185 ? 26.250 0.113 -21.736 1.00 97.69 185 THR A N 1
ATOM 1421 C CA . THR A 1 185 ? 26.633 -0.468 -23.037 1.00 97.69 185 THR A CA 1
ATOM 1422 C C . THR A 1 185 ? 26.820 -1.982 -22.944 1.00 97.69 185 THR A C 1
ATOM 1424 O O . THR A 1 185 ? 26.335 -2.728 -23.792 1.00 97.69 185 THR A O 1
ATOM 1427 N N . THR A 1 186 ? 27.476 -2.453 -21.883 1.00 98.00 186 THR A N 1
ATOM 1428 C CA . THR A 1 186 ? 27.670 -3.887 -21.636 1.00 98.00 186 THR A CA 1
ATOM 1429 C C . THR A 1 186 ? 26.336 -4.584 -21.391 1.00 98.00 186 THR A C 1
ATOM 1431 O O . THR A 1 186 ? 26.087 -5.636 -21.975 1.00 98.00 186 THR A O 1
ATOM 1434 N N . ALA A 1 187 ? 25.444 -3.980 -20.598 1.00 97.81 187 ALA A N 1
ATOM 1435 C CA . ALA A 1 187 ? 24.109 -4.526 -20.368 1.00 97.81 187 ALA A CA 1
ATOM 1436 C C . ALA A 1 187 ? 23.313 -4.648 -21.680 1.00 97.81 187 ALA A C 1
ATOM 1438 O O . ALA A 1 187 ? 22.720 -5.692 -21.952 1.00 97.81 187 ALA A O 1
ATOM 1439 N N . GLN A 1 188 ? 23.368 -3.625 -22.536 1.00 97.25 188 GLN A N 1
ATOM 1440 C CA . GLN A 1 188 ? 22.692 -3.622 -23.836 1.00 97.25 188 GLN A CA 1
ATOM 1441 C C . GLN A 1 188 ? 23.231 -4.687 -24.791 1.00 97.25 188 GLN A C 1
ATOM 1443 O O . GLN A 1 188 ? 22.447 -5.399 -25.418 1.00 97.25 188 GLN A O 1
ATOM 1448 N N . ASN A 1 189 ? 24.549 -4.883 -24.831 1.00 97.94 189 ASN A N 1
ATOM 1449 C CA . ASN A 1 189 ? 25.162 -5.965 -25.608 1.00 97.94 189 ASN A CA 1
ATOM 1450 C C . ASN A 1 189 ? 24.761 -7.364 -25.106 1.00 97.94 189 ASN A C 1
ATOM 1452 O O . ASN A 1 189 ? 24.792 -8.324 -25.872 1.00 97.94 189 ASN A O 1
ATOM 1456 N N . LEU A 1 190 ? 24.352 -7.482 -23.839 1.00 98.00 190 LEU A N 1
ATOM 1457 C CA . LEU A 1 190 ? 23.826 -8.709 -23.232 1.00 98.00 190 LEU A CA 1
ATOM 1458 C C . LEU A 1 190 ? 22.290 -8.823 -23.326 1.00 98.00 190 LEU A C 1
ATOM 1460 O O . LEU A 1 190 ? 21.694 -9.704 -22.705 1.00 98.00 190 LEU A O 1
ATOM 1464 N N . GLY A 1 191 ? 21.634 -7.960 -24.111 1.00 97.81 191 GLY A N 1
ATOM 1465 C CA . GLY A 1 191 ? 20.192 -8.017 -24.364 1.00 97.81 191 GLY A CA 1
ATOM 1466 C C . GLY A 1 191 ? 19.332 -7.442 -23.237 1.00 97.81 191 GLY A C 1
ATOM 1467 O O . GLY A 1 191 ? 18.226 -7.939 -22.991 1.00 97.81 191 GLY A O 1
ATOM 1468 N N . PHE A 1 192 ? 19.845 -6.443 -22.515 1.00 98.31 192 PHE A N 1
ATOM 1469 C CA . PHE A 1 192 ? 19.066 -5.636 -21.577 1.00 98.31 192 PHE A CA 1
ATOM 1470 C C . PHE A 1 192 ? 18.758 -4.253 -22.151 1.00 98.31 192 PHE A C 1
ATOM 1472 O O . PHE A 1 192 ? 19.595 -3.612 -22.769 1.00 98.31 192 PHE A O 1
ATOM 1479 N N . ASP A 1 193 ? 17.566 -3.756 -21.861 1.00 97.12 193 ASP A N 1
ATOM 1480 C CA . ASP A 1 193 ? 17.110 -2.408 -22.158 1.00 97.12 193 ASP A CA 1
ATOM 1481 C C . ASP A 1 193 ? 16.606 -1.718 -20.889 1.00 97.12 193 ASP A C 1
ATOM 1483 O O . ASP A 1 193 ? 16.630 -2.270 -19.786 1.00 97.12 193 ASP A O 1
ATOM 1487 N N . THR A 1 194 ? 16.162 -0.477 -21.055 1.00 98.00 194 THR A N 1
ATOM 1488 C CA . THR A 1 194 ? 15.463 0.265 -20.010 1.00 98.00 194 THR A CA 1
ATOM 1489 C C . THR A 1 194 ? 13.961 0.122 -20.203 1.00 98.00 194 THR A C 1
ATOM 1491 O O . THR A 1 194 ? 13.435 0.397 -21.280 1.00 98.00 194 THR A O 1
ATOM 1494 N N . GLU A 1 195 ? 13.291 -0.317 -19.149 1.00 98.25 195 GLU A N 1
ATOM 1495 C CA . GLU A 1 195 ? 11.846 -0.299 -19.002 1.00 98.25 195 GLU A CA 1
ATOM 1496 C C . GLU A 1 195 ? 11.410 1.104 -18.596 1.00 98.25 195 GLU A C 1
ATOM 1498 O O . GLU A 1 195 ? 11.911 1.642 -17.612 1.00 98.25 195 GLU A O 1
ATOM 1503 N N . HIS A 1 196 ? 10.439 1.655 -19.318 1.00 97.94 196 HIS A N 1
ATOM 1504 C CA . HIS A 1 196 ? 9.697 2.844 -18.907 1.00 97.94 196 HIS A CA 1
ATOM 1505 C C . HIS A 1 196 ? 8.360 2.385 -18.332 1.00 97.94 196 HIS A C 1
ATOM 1507 O O . HIS A 1 196 ? 7.408 2.143 -19.086 1.00 97.94 196 HIS A O 1
ATOM 1513 N N . THR A 1 197 ? 8.284 2.269 -17.002 1.00 97.75 197 THR A N 1
ATOM 1514 C CA . THR A 1 197 ? 7.092 1.731 -16.321 1.00 97.75 197 THR A CA 1
ATOM 1515 C C . THR A 1 197 ? 5.852 2.533 -16.690 1.00 97.75 197 THR A C 1
ATOM 1517 O O . THR A 1 197 ? 4.803 1.956 -16.958 1.00 97.75 197 THR A O 1
ATOM 1520 N N . TRP A 1 198 ? 5.972 3.855 -16.803 1.00 96.88 198 TRP A N 1
ATOM 1521 C CA . TRP A 1 198 ? 4.991 4.644 -17.538 1.00 96.88 198 TRP A CA 1
ATOM 1522 C C . TRP A 1 198 ? 5.421 4.718 -19.015 1.00 96.88 198 TRP A C 1
ATOM 1524 O O . TRP A 1 198 ? 6.469 5.302 -19.299 1.00 96.88 198 TRP A O 1
ATOM 1534 N N . PRO A 1 199 ? 4.676 4.140 -19.982 1.00 95.38 199 PRO A N 1
ATOM 1535 C CA . PRO A 1 199 ? 5.173 3.998 -21.351 1.00 95.38 199 PRO A CA 1
ATOM 1536 C C . PRO A 1 199 ? 5.495 5.347 -22.006 1.00 95.38 199 PRO A C 1
ATOM 1538 O O . PRO A 1 199 ? 4.621 6.209 -22.130 1.00 95.38 199 PRO A O 1
ATOM 1541 N N . GLN A 1 200 ? 6.723 5.506 -22.511 1.00 92.94 200 GLN A N 1
ATOM 1542 C CA . GLN A 1 200 ? 7.204 6.783 -23.065 1.00 92.94 200 GLN A CA 1
ATOM 1543 C C . GLN A 1 200 ? 6.370 7.340 -24.230 1.00 92.94 200 GLN A C 1
ATOM 1545 O O . GLN A 1 200 ? 6.288 8.552 -24.419 1.00 92.94 200 GLN A O 1
ATOM 1550 N N . GLY A 1 201 ? 5.702 6.465 -24.990 1.00 91.12 201 GLY A N 1
ATOM 1551 C CA . GLY A 1 201 ? 4.827 6.868 -26.094 1.00 91.12 201 GLY A CA 1
ATOM 1552 C C . GLY A 1 201 ? 3.566 7.626 -25.659 1.00 91.12 201 GLY A C 1
ATOM 1553 O O . GLY A 1 201 ? 2.922 8.244 -26.497 1.00 91.12 201 GLY A O 1
ATOM 1554 N N . THR A 1 202 ? 3.217 7.611 -24.368 1.00 91.19 202 THR A N 1
ATOM 1555 C CA . THR A 1 202 ? 2.015 8.285 -23.837 1.00 91.19 202 THR A CA 1
ATOM 1556 C C . THR A 1 202 ? 2.236 9.755 -23.470 1.00 91.19 202 THR A C 1
ATOM 1558 O O . THR A 1 202 ? 1.263 10.469 -23.253 1.00 91.19 202 THR A O 1
ATOM 1561 N N . PHE A 1 203 ? 3.489 10.216 -23.420 1.00 92.19 203 PHE A N 1
ATOM 1562 C CA . PHE A 1 203 ? 3.853 11.598 -23.072 1.00 92.19 203 PHE A CA 1
ATOM 1563 C C . PHE A 1 203 ? 4.817 12.232 -24.087 1.00 92.19 203 PHE A C 1
ATOM 1565 O O . PHE A 1 203 ? 5.596 13.112 -23.747 1.00 92.19 203 PHE A O 1
ATOM 1572 N N . GLY A 1 204 ? 4.827 11.746 -25.332 1.00 92.81 204 GLY A N 1
ATOM 1573 C CA . GLY A 1 204 ? 5.663 12.327 -26.391 1.00 92.81 204 GLY A CA 1
ATOM 1574 C C . GLY A 1 204 ? 7.171 12.101 -26.228 1.00 92.81 204 GLY A C 1
ATOM 1575 O O . GLY A 1 204 ? 7.942 12.629 -27.018 1.00 92.81 204 GLY A O 1
ATOM 1576 N N . GLN A 1 205 ? 7.601 11.275 -25.263 1.00 94.62 205 GLN A N 1
ATOM 1577 C CA . GLN A 1 205 ? 9.012 11.106 -24.882 1.00 94.62 205 GLN A CA 1
ATOM 1578 C C . GLN A 1 205 ? 9.671 12.400 -24.370 1.00 94.62 205 GLN A C 1
ATOM 1580 O O . GLN A 1 205 ? 10.894 12.535 -24.436 1.00 94.62 205 GLN A O 1
ATOM 1585 N N . ASP A 1 206 ? 8.875 13.331 -23.843 1.00 94.19 206 ASP A N 1
ATOM 1586 C CA . ASP A 1 206 ? 9.365 14.616 -23.358 1.00 94.19 206 ASP A CA 1
ATOM 1587 C C . ASP A 1 206 ? 10.210 14.481 -22.081 1.00 94.19 206 ASP A C 1
ATOM 1589 O O . ASP A 1 206 ? 9.980 13.628 -21.216 1.00 94.19 206 ASP A O 1
ATOM 1593 N N . GLU A 1 207 ? 11.201 15.360 -21.945 1.00 93.62 207 GLU A N 1
ATOM 1594 C CA . GLU A 1 207 ? 11.934 15.554 -20.694 1.00 93.62 207 GLU A CA 1
ATOM 1595 C C . GLU A 1 207 ? 11.145 16.499 -19.765 1.00 93.62 207 GLU A C 1
ATOM 1597 O O . GLU A 1 207 ? 10.496 17.430 -20.244 1.00 93.62 207 GLU A O 1
ATOM 1602 N N . PRO A 1 208 ? 11.187 16.308 -18.434 1.00 94.31 208 PRO A N 1
ATOM 1603 C CA . PRO A 1 208 ? 12.016 15.342 -17.711 1.00 94.31 208 PRO A CA 1
ATOM 1604 C C . PRO A 1 208 ? 11.409 13.936 -17.563 1.00 94.31 208 PRO A C 1
ATOM 1606 O O . PRO A 1 208 ? 12.082 13.039 -17.062 1.00 94.31 208 PRO A O 1
ATOM 1609 N N . MET A 1 209 ? 10.157 13.726 -17.988 1.00 95.81 209 MET A N 1
ATOM 1610 C CA . MET A 1 209 ? 9.440 12.456 -17.813 1.00 95.81 209 MET A CA 1
ATOM 1611 C C . MET A 1 209 ? 10.234 11.262 -18.346 1.00 95.81 209 MET A C 1
ATOM 1613 O O . MET A 1 209 ? 10.255 10.201 -17.730 1.00 95.81 209 MET A O 1
ATOM 1617 N N . ARG A 1 210 ? 10.922 11.427 -19.476 1.00 96.31 210 ARG A N 1
ATOM 1618 C CA . ARG A 1 210 ? 11.679 10.355 -20.126 1.00 96.31 210 ARG A CA 1
ATOM 1619 C C . ARG A 1 210 ? 12.892 9.868 -19.324 1.00 96.31 210 ARG A C 1
ATOM 1621 O O . ARG A 1 210 ? 13.224 8.683 -19.421 1.00 96.31 210 ARG A O 1
ATOM 1628 N N . SER A 1 211 ? 13.563 10.763 -18.597 1.00 96.56 211 SER A N 1
ATOM 1629 C CA . SER A 1 211 ? 14.787 10.489 -17.826 1.00 96.56 211 SER A CA 1
ATOM 1630 C C . SER A 1 211 ? 14.558 10.293 -16.328 1.00 96.56 211 SER A C 1
ATOM 1632 O O . SER A 1 211 ? 15.511 10.054 -15.588 1.00 96.56 211 SER A O 1
ATOM 1634 N N . ASP A 1 212 ? 13.312 10.372 -15.873 1.00 96.94 212 ASP A N 1
ATOM 1635 C CA . ASP A 1 212 ? 12.977 10.270 -14.461 1.00 96.94 212 ASP A CA 1
ATOM 1636 C C . ASP A 1 212 ? 13.184 8.848 -13.912 1.00 96.94 212 ASP A C 1
ATOM 1638 O O . ASP A 1 212 ? 12.392 7.932 -14.147 1.00 96.94 212 ASP A O 1
ATOM 1642 N N . LEU A 1 213 ? 14.257 8.683 -13.140 1.00 96.94 213 LEU A N 1
ATOM 1643 C CA . LEU A 1 213 ? 14.705 7.418 -12.557 1.00 96.94 213 LEU A CA 1
ATOM 1644 C C . LEU A 1 213 ? 13.655 6.700 -11.694 1.00 96.94 213 LEU A C 1
ATOM 1646 O O . LEU A 1 213 ? 13.761 5.492 -11.515 1.00 96.94 213 LEU A O 1
ATOM 1650 N N . TYR A 1 214 ? 12.627 7.386 -11.183 1.00 95.88 214 TYR A N 1
ATOM 1651 C CA . TYR A 1 214 ? 11.600 6.754 -10.343 1.00 95.88 214 TYR A CA 1
ATOM 1652 C C . TYR A 1 214 ? 10.667 5.791 -11.094 1.00 95.88 214 TYR A C 1
ATOM 1654 O O . TYR A 1 214 ? 9.891 5.068 -10.457 1.00 95.88 214 TYR A O 1
ATOM 1662 N N . HIS A 1 215 ? 10.713 5.754 -12.429 1.00 96.94 215 HIS A N 1
ATOM 1663 C CA . HIS A 1 215 ? 9.953 4.782 -13.228 1.00 96.94 215 HIS A CA 1
ATOM 1664 C C . HIS A 1 215 ? 10.798 4.008 -14.251 1.00 96.94 215 HIS A C 1
ATOM 1666 O O . HIS A 1 215 ? 10.236 3.189 -14.988 1.00 96.94 215 HIS A O 1
ATOM 1672 N N . LEU A 1 216 ? 12.118 4.224 -14.266 1.00 98.19 216 LEU A N 1
ATOM 1673 C CA . LEU A 1 216 ? 13.052 3.494 -15.121 1.00 98.19 216 LEU A CA 1
ATOM 1674 C C . LEU A 1 216 ? 13.587 2.254 -14.411 1.00 98.19 216 LEU A C 1
ATOM 1676 O O . LEU A 1 216 ? 13.989 2.340 -13.256 1.00 98.19 216 LEU A O 1
ATOM 1680 N N . TYR A 1 217 ? 13.634 1.123 -15.118 1.00 98.50 217 TYR A N 1
ATOM 1681 C CA . TYR A 1 217 ? 14.206 -0.115 -14.582 1.00 98.50 217 TYR A CA 1
ATOM 1682 C C . TYR A 1 217 ? 15.006 -0.914 -15.621 1.00 98.50 217 TYR A C 1
ATOM 1684 O O . TYR A 1 217 ? 14.680 -0.878 -16.810 1.00 98.50 217 TYR A O 1
ATOM 1692 N N . PRO A 1 218 ? 16.013 -1.706 -15.212 1.00 98.38 218 PRO A N 1
ATOM 1693 C CA . PRO A 1 218 ? 16.651 -2.678 -16.091 1.00 98.38 218 PRO A CA 1
ATOM 1694 C C . PRO A 1 218 ? 15.701 -3.819 -16.453 1.00 98.38 218 PRO A C 1
ATOM 1696 O O . PRO A 1 218 ? 15.094 -4.464 -15.595 1.00 98.38 218 PRO A O 1
ATOM 1699 N N . THR A 1 219 ? 15.605 -4.130 -17.739 1.00 98.44 219 THR A N 1
ATOM 1700 C CA . THR A 1 219 ? 14.741 -5.206 -18.227 1.00 98.44 219 THR A CA 1
ATOM 1701 C C . THR A 1 219 ? 15.407 -5.954 -19.367 1.00 98.44 219 THR A C 1
ATOM 1703 O O . THR A 1 219 ? 16.163 -5.387 -20.144 1.00 98.44 219 THR A O 1
ATOM 1706 N N . ASN A 1 220 ? 15.128 -7.243 -19.504 1.00 98.12 220 ASN A N 1
ATOM 1707 C CA . ASN A 1 220 ? 15.535 -7.995 -20.680 1.00 98.12 220 ASN A CA 1
ATOM 1708 C C . ASN A 1 220 ? 14.729 -7.509 -21.896 1.00 98.12 220 ASN A C 1
ATOM 1710 O O . ASN A 1 220 ? 13.501 -7.428 -21.826 1.00 98.12 220 ASN A O 1
ATOM 1714 N N . SER A 1 221 ? 15.395 -7.253 -23.024 1.00 97.88 221 SER A N 1
ATOM 1715 C CA . SER A 1 221 ? 14.777 -6.671 -24.223 1.00 97.88 221 SER A CA 1
ATOM 1716 C C . SER A 1 221 ? 13.573 -7.471 -24.730 1.00 97.88 221 SER A C 1
ATOM 1718 O O . SER A 1 221 ? 12.569 -6.895 -25.144 1.00 97.88 221 SER A O 1
ATOM 1720 N N . ALA A 1 222 ? 13.612 -8.808 -24.666 1.00 97.75 222 ALA A N 1
ATOM 1721 C CA . ALA A 1 222 ? 12.483 -9.632 -25.094 1.00 97.75 222 ALA A CA 1
ATOM 1722 C C . ALA A 1 222 ? 11.274 -9.476 -24.159 1.00 97.75 222 ALA A C 1
ATOM 1724 O O . ALA A 1 222 ? 10.146 -9.378 -24.637 1.00 97.75 222 ALA A O 1
ATOM 1725 N N . ALA A 1 223 ? 11.497 -9.409 -22.843 1.00 98.06 223 ALA A N 1
ATOM 1726 C CA . ALA A 1 223 ? 10.431 -9.176 -21.871 1.00 98.06 223 ALA A CA 1
ATOM 1727 C C . ALA A 1 223 ? 9.844 -7.761 -21.992 1.00 98.06 223 ALA A C 1
ATOM 1729 O O . ALA A 1 223 ? 8.624 -7.618 -21.982 1.00 98.06 223 ALA A O 1
ATOM 1730 N N . ASN A 1 224 ? 10.689 -6.746 -22.193 1.00 98.25 224 ASN A N 1
ATOM 1731 C CA . ASN A 1 224 ? 10.266 -5.368 -22.465 1.00 98.25 224 ASN A CA 1
ATOM 1732 C C . ASN A 1 224 ? 9.356 -5.297 -23.703 1.00 98.25 224 ASN A C 1
ATOM 1734 O O . ASN A 1 224 ? 8.234 -4.801 -23.645 1.00 98.25 224 ASN A O 1
ATOM 1738 N N . ASN A 1 225 ? 9.775 -5.929 -24.804 1.00 97.69 225 ASN A N 1
ATOM 1739 C CA . ASN A 1 225 ? 8.971 -6.014 -26.025 1.00 97.69 225 ASN A CA 1
ATOM 1740 C C . ASN A 1 225 ? 7.628 -6.737 -25.814 1.00 97.69 225 ASN A C 1
ATOM 1742 O O . ASN A 1 225 ? 6.638 -6.394 -26.459 1.00 97.69 225 ASN A O 1
ATOM 1746 N N . LYS A 1 226 ? 7.565 -7.738 -24.923 1.00 97.94 226 LYS A N 1
ATOM 1747 C CA . LYS A 1 226 ? 6.301 -8.404 -24.562 1.00 97.94 226 LYS A CA 1
ATOM 1748 C C . LYS A 1 226 ? 5.408 -7.529 -23.689 1.00 97.94 226 LYS A C 1
ATOM 1750 O O . LYS A 1 226 ? 4.195 -7.566 -23.875 1.00 97.94 226 LYS A O 1
ATOM 1755 N N . ARG A 1 227 ? 5.988 -6.741 -22.780 1.00 97.50 227 ARG A N 1
ATOM 1756 C CA . ARG A 1 227 ? 5.265 -5.757 -21.967 1.00 97.50 227 ARG A CA 1
ATOM 1757 C C . ARG A 1 227 ? 4.677 -4.637 -22.831 1.00 97.50 227 ARG A C 1
ATOM 1759 O O . ARG A 1 227 ? 3.527 -4.258 -22.617 1.00 97.50 227 ARG A O 1
ATOM 1766 N N . ASN A 1 228 ? 5.421 -4.169 -23.836 1.00 95.69 228 ASN A N 1
ATOM 1767 C CA . ASN A 1 228 ? 4.997 -3.132 -24.782 1.00 95.69 228 ASN A CA 1
ATOM 1768 C C . ASN A 1 228 ? 4.417 -1.899 -24.049 1.00 95.69 228 ASN A C 1
ATOM 1770 O O . ASN A 1 228 ? 5.063 -1.339 -23.170 1.00 95.69 228 ASN A O 1
ATOM 1774 N N . ASN A 1 229 ? 3.200 -1.481 -24.384 1.00 95.81 229 ASN A N 1
ATOM 1775 C CA . ASN A 1 229 ? 2.439 -0.440 -23.707 1.00 95.81 229 ASN A CA 1
ATOM 1776 C C . ASN A 1 229 ? 1.162 -1.002 -23.063 1.00 95.81 229 ASN A C 1
ATOM 1778 O O . ASN A 1 229 ? 0.233 -0.241 -22.792 1.00 95.81 229 ASN A O 1
ATOM 1782 N N . TYR A 1 230 ? 1.092 -2.322 -22.850 1.00 97.56 230 TYR A N 1
ATOM 1783 C CA . TYR A 1 230 ? -0.067 -2.937 -22.217 1.00 97.56 230 TYR A CA 1
ATOM 1784 C C . TYR A 1 230 ? -0.201 -2.448 -20.776 1.00 97.56 230 TYR A C 1
ATOM 1786 O O . TYR A 1 230 ? 0.788 -2.290 -20.054 1.00 97.56 230 TYR A O 1
ATOM 1794 N N . ASN A 1 231 ? -1.447 -2.247 -20.349 1.00 96.69 231 ASN A N 1
ATOM 1795 C CA . ASN A 1 231 ? -1.742 -1.909 -18.965 1.00 96.69 231 ASN A CA 1
ATOM 1796 C C . ASN A 1 231 ? -1.251 -3.022 -18.037 1.00 96.69 231 ASN A C 1
ATOM 1798 O O . ASN A 1 231 ? -1.349 -4.211 -18.357 1.00 96.69 231 ASN A O 1
ATOM 1802 N N . PHE A 1 232 ? -0.763 -2.635 -16.862 1.00 98.12 232 PHE A N 1
ATOM 1803 C CA . PHE A 1 232 ? -0.480 -3.608 -15.820 1.00 98.12 232 PHE A CA 1
ATOM 1804 C C . PHE A 1 232 ? -1.783 -4.132 -15.215 1.00 98.12 232 PHE A C 1
ATOM 1806 O O . PHE A 1 232 ? -2.714 -3.367 -14.964 1.00 98.12 232 PHE A O 1
ATOM 1813 N N . GLY A 1 233 ? -1.847 -5.433 -14.954 1.00 97.94 233 GLY A N 1
ATOM 1814 C CA . GLY A 1 233 ? -3.030 -6.069 -14.383 1.00 97.94 233 GLY A CA 1
ATOM 1815 C C . GLY A 1 233 ? -2.774 -7.521 -14.012 1.00 97.94 233 GLY A C 1
ATOM 1816 O O . GLY A 1 233 ? -1.730 -8.074 -14.338 1.00 97.94 233 GLY A O 1
ATOM 1817 N N . VAL A 1 234 ? -3.725 -8.141 -13.315 1.00 98.25 234 VAL A N 1
ATOM 1818 C CA . VAL A 1 234 ? -3.677 -9.581 -13.029 1.00 98.25 234 VAL A CA 1
ATOM 1819 C C . VAL A 1 234 ? -4.177 -10.334 -14.257 1.00 98.25 234 VAL A C 1
ATOM 1821 O O . VAL A 1 234 ? -5.287 -10.075 -14.728 1.00 98.25 234 VAL A O 1
ATOM 1824 N N . VAL A 1 235 ? -3.375 -11.267 -14.770 1.00 98.56 235 VAL A N 1
ATOM 1825 C CA . VAL A 1 235 ? -3.772 -12.117 -15.893 1.00 98.56 235 VAL A CA 1
ATOM 1826 C C . VAL A 1 235 ? -4.652 -13.246 -15.361 1.00 98.56 235 VAL A C 1
ATOM 1828 O O . VAL A 1 235 ? -4.227 -14.048 -14.531 1.00 98.56 235 VAL A O 1
ATOM 1831 N N . THR A 1 236 ? -5.887 -13.324 -15.851 1.00 98.31 236 THR A N 1
ATOM 1832 C CA . THR A 1 236 ? -6.891 -14.304 -15.406 1.00 98.31 236 THR A CA 1
ATOM 1833 C C . THR A 1 236 ? -7.068 -15.463 -16.383 1.00 98.31 236 THR A C 1
ATOM 1835 O O . THR A 1 236 ? -7.493 -16.543 -15.981 1.00 98.31 236 THR A O 1
ATOM 1838 N N . SER A 1 237 ? -6.750 -15.270 -17.666 1.00 98.12 237 SER A N 1
ATOM 1839 C CA . SER A 1 237 ? -6.863 -16.307 -18.700 1.00 98.12 237 SER A CA 1
ATOM 1840 C C . SER A 1 237 ? -6.033 -15.962 -19.942 1.00 98.12 237 SER A C 1
ATOM 1842 O O . SER A 1 237 ? -5.448 -14.885 -20.029 1.00 98.12 237 SER A O 1
ATOM 1844 N N . GLY A 1 238 ? -5.977 -16.873 -20.921 1.00 97.69 238 GLY A N 1
ATOM 1845 C CA . GLY A 1 238 ? -5.394 -16.584 -22.237 1.00 97.69 238 GLY A CA 1
ATOM 1846 C C . GLY A 1 238 ? -3.921 -16.170 -22.190 1.00 97.69 238 GLY A C 1
ATOM 1847 O O . GLY A 1 238 ? -3.533 -15.228 -22.871 1.00 97.69 238 GLY A O 1
ATOM 1848 N N . VAL A 1 239 ? -3.111 -16.828 -21.354 1.00 98.38 239 VAL A N 1
ATOM 1849 C CA . VAL A 1 239 ? -1.677 -16.532 -21.229 1.00 98.38 239 VAL A CA 1
ATOM 1850 C C . VAL A 1 239 ? -0.974 -16.819 -22.558 1.00 98.38 239 VAL A C 1
ATOM 1852 O O . VAL A 1 239 ? -0.923 -17.964 -23.000 1.00 98.38 239 VAL A O 1
ATOM 1855 N N . THR A 1 240 ? -0.398 -15.790 -23.177 1.00 98.19 240 THR A N 1
ATOM 1856 C CA . THR A 1 240 ? 0.362 -15.892 -24.437 1.00 98.19 240 THR A CA 1
ATOM 1857 C C . THR A 1 240 ? 1.873 -15.814 -24.230 1.00 98.19 240 THR A C 1
ATOM 1859 O O . THR A 1 240 ? 2.645 -16.121 -25.136 1.00 98.19 240 THR A O 1
ATOM 1862 N N . TRP A 1 241 ? 2.319 -15.364 -23.056 1.00 98.56 241 TRP A N 1
ATOM 1863 C CA . TRP A 1 241 ? 3.730 -15.320 -22.678 1.00 98.56 241 TRP A CA 1
ATOM 1864 C C . TRP A 1 241 ? 3.869 -15.394 -21.157 1.00 98.56 241 TRP A C 1
ATOM 1866 O O . TRP A 1 241 ? 3.076 -14.787 -20.439 1.00 98.56 241 TRP A O 1
ATOM 1876 N N . THR A 1 242 ? 4.871 -16.126 -20.666 1.00 98.31 242 THR A N 1
ATOM 1877 C CA . THR A 1 242 ? 5.189 -16.209 -19.235 1.00 98.31 242 THR A CA 1
ATOM 1878 C C . THR A 1 242 ? 6.664 -16.531 -19.022 1.00 98.31 242 THR A C 1
ATOM 1880 O O . THR A 1 242 ? 7.162 -17.514 -19.566 1.00 98.31 242 THR A O 1
ATOM 1883 N N . VAL A 1 243 ? 7.369 -15.719 -18.231 1.00 98.38 243 VAL A N 1
ATOM 1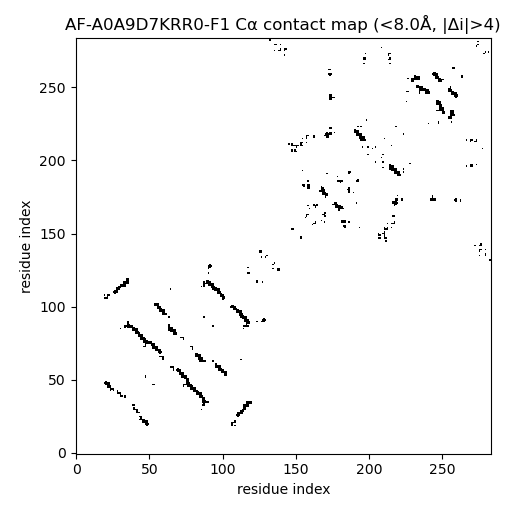884 C CA . VAL A 1 243 ? 8.778 -15.936 -17.851 1.00 98.38 243 VAL A CA 1
ATOM 1885 C C . VAL A 1 243 ? 9.033 -15.302 -16.484 1.00 98.38 243 VAL A C 1
ATOM 1887 O O . VAL A 1 243 ? 8.631 -14.166 -16.242 1.00 98.38 243 VAL A O 1
ATOM 1890 N N . GLY A 1 244 ? 9.722 -16.014 -15.585 1.00 96.62 244 GLY A N 1
ATOM 1891 C CA . GLY A 1 244 ? 10.167 -15.456 -14.297 1.00 96.62 244 GLY A CA 1
ATOM 1892 C C . GLY A 1 244 ? 9.043 -15.022 -13.350 1.00 96.62 244 GLY A C 1
ATOM 1893 O O . GLY A 1 244 ? 9.281 -14.231 -12.443 1.00 96.62 244 GLY A O 1
ATOM 1894 N N . GLY A 1 245 ? 7.818 -15.499 -13.585 1.00 97.69 245 GLY A N 1
ATOM 1895 C CA . GLY A 1 245 ? 6.608 -15.111 -12.857 1.00 97.69 245 GLY A CA 1
ATOM 1896 C C . GLY A 1 245 ? 5.805 -13.985 -13.512 1.00 97.69 245 GLY A C 1
ATOM 1897 O O . GLY A 1 245 ? 4.633 -13.835 -13.178 1.00 97.69 245 GLY A O 1
ATOM 1898 N N . SER A 1 246 ? 6.382 -13.242 -14.463 1.00 98.69 246 SER A N 1
ATOM 1899 C CA . SER A 1 246 ? 5.619 -12.272 -15.255 1.00 98.69 246 SER A CA 1
ATOM 1900 C C . SER A 1 246 ? 4.811 -12.964 -16.348 1.00 98.69 246 SER A C 1
ATOM 1902 O O . SER A 1 246 ? 5.250 -13.984 -16.884 1.00 98.69 246 SER A O 1
ATOM 1904 N N . LYS A 1 247 ? 3.654 -12.401 -16.705 1.00 98.69 247 LYS A N 1
ATOM 1905 C CA . LYS A 1 247 ? 2.709 -12.964 -17.680 1.00 98.69 247 LYS A CA 1
ATOM 1906 C C . LYS A 1 247 ? 2.151 -11.886 -18.604 1.00 98.69 247 LYS A C 1
ATOM 1908 O O . LYS A 1 247 ? 1.968 -10.745 -18.198 1.00 98.69 247 LYS A O 1
ATOM 1913 N N . LEU A 1 248 ? 1.802 -12.281 -19.823 1.00 98.75 248 LEU A N 1
ATOM 1914 C CA . LEU A 1 248 ? 0.961 -11.510 -20.739 1.00 98.75 248 LEU A CA 1
ATOM 1915 C C . LEU A 1 248 ? -0.264 -12.355 -21.089 1.00 98.75 248 LEU A C 1
ATOM 1917 O O . LEU A 1 248 ? -0.112 -13.520 -21.466 1.00 98.75 248 LEU A O 1
ATOM 1921 N N . GLY A 1 249 ? -1.457 -11.780 -20.977 1.00 98.62 249 GLY A N 1
ATOM 1922 C CA . GLY A 1 249 ? -2.707 -12.462 -21.304 1.00 98.62 249 GLY A CA 1
ATOM 1923 C C . GLY A 1 249 ? -3.924 -11.585 -21.043 1.00 98.62 249 GLY A C 1
ATOM 1924 O O . GLY A 1 249 ? -3.802 -10.370 -20.915 1.00 98.62 249 GLY A O 1
ATOM 1925 N N . ASN A 1 250 ? -5.101 -12.197 -20.950 1.00 98.62 250 ASN A N 1
ATOM 1926 C CA . ASN A 1 250 ? -6.345 -11.483 -20.687 1.00 98.62 250 ASN A CA 1
ATOM 1927 C C . ASN A 1 250 ? -6.493 -11.172 -19.194 1.00 98.62 250 ASN A C 1
ATOM 1929 O O . ASN A 1 250 ? -6.282 -12.038 -18.343 1.00 98.62 250 ASN A O 1
ATOM 1933 N N . GLY A 1 251 ? -6.931 -9.955 -18.890 1.00 97.81 251 GLY A N 1
ATOM 1934 C CA . GLY A 1 251 ? -7.308 -9.503 -17.559 1.00 97.81 251 GLY A CA 1
ATOM 1935 C C . GLY A 1 251 ? -8.388 -8.426 -17.633 1.00 97.81 251 GLY A C 1
ATOM 1936 O O . GLY A 1 251 ? -9.092 -8.280 -18.637 1.00 97.81 251 GLY A O 1
ATOM 1937 N N . THR A 1 252 ? -8.542 -7.664 -16.556 1.00 95.75 252 THR A N 1
ATOM 1938 C CA . THR A 1 252 ? -9.514 -6.565 -16.515 1.00 95.75 252 THR A CA 1
ATOM 1939 C C . THR A 1 252 ? -9.162 -5.505 -17.559 1.00 95.75 252 THR A C 1
ATOM 1941 O O . THR A 1 252 ? -8.073 -4.942 -17.528 1.00 95.75 252 THR A O 1
ATOM 1944 N N . GLY A 1 253 ? -10.095 -5.210 -18.469 1.00 93.94 253 GLY A N 1
ATOM 1945 C CA . GLY A 1 253 ? -9.910 -4.184 -19.502 1.00 93.94 253 GLY A CA 1
ATOM 1946 C C . GLY A 1 253 ? -9.182 -4.647 -20.771 1.00 93.94 253 GLY A C 1
ATOM 1947 O O . GLY A 1 253 ? -8.875 -3.807 -21.610 1.00 93.94 253 GLY A O 1
ATOM 1948 N N . GLY A 1 254 ? -8.936 -5.953 -20.944 1.00 97.00 254 GLY A N 1
ATOM 1949 C CA . GLY A 1 254 ? -8.361 -6.524 -22.168 1.00 97.00 254 GLY A CA 1
ATOM 1950 C C . GLY A 1 254 ? -7.046 -7.260 -21.924 1.00 97.00 254 GLY A C 1
ATOM 1951 O O . GLY A 1 254 ? -6.887 -7.934 -20.906 1.00 97.00 254 GLY A O 1
ATOM 1952 N N . ILE A 1 255 ? -6.111 -7.159 -22.872 1.00 98.19 255 ILE A N 1
ATOM 1953 C CA . ILE A 1 255 ? -4.767 -7.729 -22.715 1.00 98.19 255 ILE A CA 1
ATOM 1954 C C . ILE A 1 255 ? -3.993 -6.892 -21.693 1.00 98.19 255 ILE A C 1
ATOM 1956 O O . ILE A 1 255 ? -3.882 -5.674 -21.838 1.00 98.19 255 ILE A O 1
ATOM 1960 N N . VAL A 1 256 ? -3.446 -7.555 -20.677 1.00 98.56 256 VAL A N 1
ATOM 1961 C CA . VAL A 1 256 ? -2.663 -6.942 -19.600 1.00 98.56 256 VAL A CA 1
ATOM 1962 C C . VAL A 1 256 ? -1.335 -7.662 -19.409 1.00 98.56 256 VAL A C 1
ATOM 1964 O O . VAL A 1 256 ? -1.204 -8.858 -19.690 1.00 98.56 256 VAL A O 1
ATOM 1967 N N . PHE A 1 257 ? -0.356 -6.926 -18.890 1.00 98.69 257 PHE A N 1
ATOM 1968 C CA . PHE A 1 257 ? 0.912 -7.477 -18.432 1.00 98.69 257 PHE A CA 1
ATOM 1969 C C . PHE A 1 257 ? 0.909 -7.589 -16.903 1.00 98.69 257 PHE A C 1
ATOM 1971 O O . PHE A 1 257 ? 0.761 -6.596 -16.193 1.00 98.69 257 PHE A O 1
ATOM 1978 N N . GLU A 1 258 ? 1.094 -8.793 -16.376 1.00 98.62 258 GLU A N 1
ATOM 1979 C CA . GLU A 1 258 ? 1.264 -9.027 -14.944 1.00 98.62 258 GLU A CA 1
ATOM 1980 C C . GLU A 1 258 ? 2.761 -9.144 -14.649 1.00 98.62 258 GLU A C 1
ATOM 1982 O O . GLU A 1 258 ? 3.370 -10.130 -15.065 1.00 98.62 258 GLU A O 1
ATOM 1987 N N . PRO A 1 259 ? 3.393 -8.182 -13.955 1.00 98.44 259 PRO A N 1
ATOM 1988 C CA . PRO A 1 259 ? 4.782 -8.335 -13.548 1.00 98.44 259 PRO A CA 1
ATOM 1989 C C . PRO A 1 259 ? 4.882 -9.388 -12.436 1.00 98.44 259 PRO A C 1
ATOM 1991 O O . PRO A 1 259 ? 3.931 -9.602 -11.681 1.00 98.44 259 PRO A O 1
ATOM 1994 N N . ARG A 1 260 ? 6.050 -10.019 -12.291 1.00 98.25 260 ARG A N 1
ATOM 1995 C CA . ARG A 1 260 ? 6.340 -10.945 -11.185 1.00 98.25 260 ARG A CA 1
ATO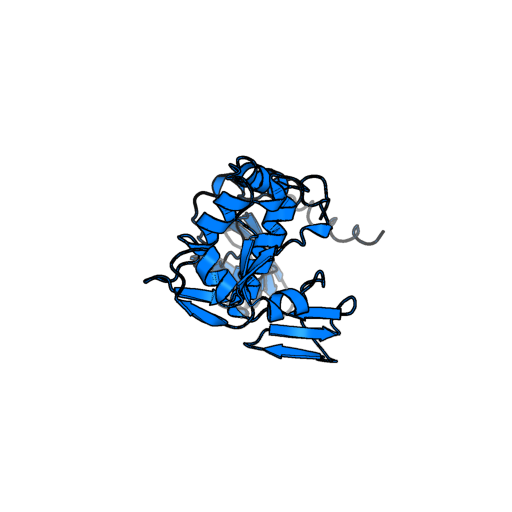M 1996 C C . ARG A 1 260 ? 6.046 -10.313 -9.824 1.00 98.25 260 ARG A C 1
ATOM 1998 O O . ARG A 1 260 ? 6.244 -9.111 -9.629 1.00 98.25 260 ARG A O 1
ATOM 2005 N N . ASP A 1 261 ? 5.643 -11.137 -8.859 1.00 98.38 261 ASP A N 1
ATOM 2006 C CA . ASP A 1 261 ? 5.157 -10.671 -7.553 1.00 98.38 261 ASP A CA 1
ATOM 2007 C C . ASP A 1 261 ? 6.124 -9.723 -6.840 1.00 98.38 261 ASP A C 1
ATOM 2009 O O . ASP A 1 261 ? 5.702 -8.700 -6.301 1.00 98.38 261 ASP A O 1
ATOM 2013 N N . SER A 1 262 ? 7.432 -9.989 -6.916 1.00 97.44 262 SER A N 1
ATOM 2014 C CA . SER A 1 262 ? 8.437 -9.139 -6.268 1.00 97.44 262 SER A CA 1
ATOM 2015 C C . SER A 1 262 ? 8.551 -7.729 -6.866 1.00 97.44 262 SER A C 1
ATOM 2017 O O . SER A 1 262 ? 9.171 -6.874 -6.246 1.00 97.44 262 SER A O 1
ATOM 2019 N N . HIS A 1 263 ? 8.015 -7.482 -8.067 1.00 98.12 263 HIS A N 1
ATOM 2020 C CA . HIS A 1 263 ? 8.088 -6.185 -8.748 1.00 98.12 263 HIS A CA 1
ATOM 2021 C C . HIS A 1 263 ? 6.727 -5.467 -8.837 1.00 98.12 263 HIS A C 1
ATOM 2023 O O . HIS A 1 263 ? 6.690 -4.264 -9.092 1.00 98.12 263 HIS A O 1
ATOM 2029 N N . LYS A 1 264 ? 5.604 -6.143 -8.536 1.00 98.25 264 LYS A N 1
ATOM 2030 C CA . LYS A 1 264 ? 4.253 -5.536 -8.520 1.00 98.25 264 LYS A CA 1
ATOM 2031 C C . LYS A 1 264 ? 4.182 -4.268 -7.664 1.00 98.25 264 LYS A C 1
ATOM 2033 O O . LYS A 1 264 ? 3.614 -3.264 -8.086 1.00 98.25 264 LYS A O 1
ATOM 2038 N N . GLY A 1 265 ? 4.795 -4.298 -6.479 1.00 97.94 265 GLY A N 1
ATOM 2039 C CA . GLY A 1 265 ? 4.835 -3.139 -5.586 1.00 97.94 265 GLY A CA 1
ATOM 2040 C C . GLY A 1 265 ? 5.613 -1.953 -6.165 1.00 97.94 265 GLY A C 1
ATOM 2041 O O . GLY A 1 265 ? 5.202 -0.811 -5.974 1.00 97.94 265 GLY A O 1
ATOM 2042 N N . ASN A 1 266 ? 6.711 -2.207 -6.885 1.00 98.19 266 ASN A N 1
ATOM 2043 C CA . ASN A 1 266 ? 7.510 -1.160 -7.526 1.00 98.19 266 ASN A CA 1
ATOM 2044 C C . ASN A 1 266 ? 6.718 -0.516 -8.661 1.00 98.19 266 ASN A C 1
ATOM 2046 O O . ASN A 1 266 ? 6.570 0.698 -8.661 1.00 98.19 266 ASN A O 1
ATOM 2050 N N . VAL A 1 267 ? 6.107 -1.328 -9.531 1.00 98.25 267 VAL A N 1
ATOM 2051 C CA . VAL A 1 267 ? 5.227 -0.839 -10.602 1.00 98.25 267 VAL A CA 1
ATOM 2052 C C . VAL A 1 267 ? 4.122 0.053 -10.043 1.00 98.25 267 VAL A C 1
ATOM 2054 O O . VAL A 1 267 ? 3.944 1.172 -10.515 1.00 98.25 267 VAL A O 1
ATOM 2057 N N . ALA A 1 268 ? 3.415 -0.395 -9.001 1.00 97.88 268 ALA A N 1
ATOM 2058 C CA . ALA A 1 268 ? 2.350 0.395 -8.388 1.00 97.88 268 ALA A CA 1
ATOM 2059 C C . ALA A 1 268 ? 2.859 1.749 -7.856 1.00 97.88 268 ALA A C 1
ATOM 2061 O O . ALA A 1 268 ? 2.224 2.778 -8.088 1.00 97.88 268 ALA A O 1
ATOM 2062 N N . ARG A 1 269 ? 4.022 1.768 -7.187 1.00 96.94 269 ARG A N 1
ATOM 2063 C CA . ARG A 1 269 ? 4.627 3.006 -6.672 1.00 96.94 269 ARG A CA 1
ATOM 2064 C C . ARG A 1 269 ? 5.115 3.929 -7.787 1.00 96.94 269 ARG A C 1
ATOM 2066 O O . ARG A 1 269 ? 4.856 5.121 -7.693 1.00 96.94 269 ARG A O 1
ATOM 2073 N N . SER A 1 270 ? 5.751 3.410 -8.836 1.00 97.50 270 SER A N 1
ATOM 2074 C CA . SER A 1 270 ? 6.193 4.209 -9.987 1.00 97.50 270 SER A CA 1
ATOM 2075 C C . SER A 1 270 ? 5.016 4.814 -10.747 1.00 97.50 270 SER A C 1
ATOM 2077 O O . SER A 1 270 ? 5.062 5.989 -11.094 1.00 97.50 270 SER A O 1
ATOM 2079 N N . MET A 1 271 ? 3.933 4.056 -10.952 1.00 96.19 271 MET A N 1
ATOM 2080 C CA . MET A 1 271 ? 2.714 4.569 -11.589 1.00 96.19 271 MET A CA 1
ATOM 2081 C C . MET A 1 271 ? 2.064 5.676 -10.748 1.00 96.19 271 MET A C 1
ATOM 2083 O O . MET A 1 271 ? 1.731 6.735 -11.280 1.00 96.19 271 MET A O 1
ATOM 2087 N N . LEU A 1 272 ? 1.932 5.468 -9.430 1.00 94.56 272 LEU A N 1
ATOM 2088 C CA . LEU A 1 272 ? 1.412 6.486 -8.512 1.00 94.56 272 LEU A CA 1
ATOM 2089 C C . LEU A 1 272 ? 2.302 7.736 -8.502 1.00 94.56 272 LEU A C 1
ATOM 2091 O O . LEU A 1 272 ? 1.796 8.847 -8.646 1.00 94.56 272 LEU A O 1
ATOM 2095 N N . TYR A 1 273 ? 3.617 7.555 -8.374 1.00 95.50 273 TYR A N 1
ATOM 2096 C CA . TYR A 1 273 ? 4.607 8.627 -8.438 1.00 95.50 273 TYR A CA 1
ATOM 2097 C C . TYR A 1 273 ? 4.450 9.455 -9.716 1.00 95.50 273 TYR A C 1
ATOM 2099 O O . TYR A 1 273 ? 4.354 10.679 -9.647 1.00 95.50 273 TYR A O 1
ATOM 2107 N N . PHE A 1 274 ? 4.365 8.793 -10.873 1.00 95.19 274 PHE A N 1
ATOM 2108 C CA . PHE A 1 274 ? 4.298 9.463 -12.168 1.00 95.19 274 PHE A CA 1
ATOM 2109 C C . PHE A 1 274 ? 3.033 10.321 -12.292 1.00 95.19 274 PHE A C 1
ATOM 2111 O O . PHE A 1 274 ? 3.102 11.478 -12.710 1.00 95.19 274 PHE A O 1
ATOM 2118 N N . ILE A 1 275 ? 1.885 9.802 -11.837 1.00 93.06 275 ILE A N 1
ATOM 2119 C CA . ILE A 1 275 ? 0.625 10.560 -11.771 1.00 93.06 275 ILE A CA 1
ATOM 2120 C C . ILE A 1 275 ? 0.758 11.759 -10.832 1.00 93.06 275 ILE A C 1
ATOM 2122 O O . ILE A 1 275 ? 0.385 12.873 -11.201 1.00 93.06 275 ILE A O 1
ATOM 2126 N N . LEU A 1 276 ? 1.299 11.556 -9.629 1.00 93.50 276 LEU A N 1
ATOM 2127 C CA . LEU A 1 276 ? 1.479 12.630 -8.655 1.00 93.50 276 LEU A CA 1
ATOM 2128 C C . LEU A 1 276 ? 2.405 13.724 -9.183 1.00 93.50 276 LEU A C 1
ATOM 2130 O O . LEU A 1 276 ? 2.134 14.899 -8.951 1.00 93.50 276 LEU A O 1
ATOM 2134 N N . ARG A 1 277 ? 3.472 13.361 -9.899 1.00 93.12 277 ARG A N 1
ATOM 2135 C CA . ARG A 1 277 ? 4.491 14.296 -10.381 1.00 93.12 277 ARG A CA 1
ATOM 2136 C C . ARG A 1 277 ? 4.077 15.057 -11.638 1.00 93.12 277 ARG A C 1
ATOM 2138 O O . ARG A 1 277 ? 4.337 16.261 -11.716 1.00 93.12 277 ARG A O 1
ATOM 2145 N N . TYR A 1 278 ? 3.501 14.366 -12.617 1.00 92.88 278 TYR A N 1
ATOM 2146 C CA . TYR A 1 278 ? 3.291 14.897 -13.970 1.00 92.88 278 TYR A CA 1
ATOM 2147 C C . TYR A 1 278 ? 1.827 15.158 -14.306 1.00 92.88 278 TYR A C 1
ATOM 2149 O O . TYR A 1 278 ? 1.537 15.980 -15.171 1.00 92.88 278 TYR A O 1
ATOM 2157 N N . PHE A 1 279 ? 0.899 14.544 -13.570 1.00 88.00 279 PHE A N 1
ATOM 2158 C CA . PHE A 1 279 ? -0.537 14.724 -13.769 1.00 88.00 279 PHE A CA 1
ATOM 2159 C C . PHE A 1 279 ? -1.275 15.147 -12.479 1.00 88.00 279 PHE A C 1
ATOM 2161 O O . PHE A 1 279 ? -2.305 14.559 -12.110 1.00 88.00 279 PHE A O 1
ATOM 2168 N N . PRO A 1 280 ? -0.817 16.206 -11.774 1.00 75.12 280 PRO A N 1
ATOM 2169 C CA . PRO A 1 280 ? -1.445 16.642 -10.528 1.00 75.12 280 PRO A CA 1
ATOM 2170 C C . PRO A 1 280 ? -2.898 17.118 -10.716 1.00 75.12 280 PRO A C 1
ATOM 2172 O O . PRO A 1 280 ? -3.666 17.079 -9.760 1.00 75.12 280 PRO A O 1
ATOM 2175 N N . GLY A 1 281 ? -3.322 17.457 -11.940 1.00 74.06 281 GLY A N 1
ATOM 2176 C CA . GLY A 1 281 ? -4.696 17.874 -12.254 1.00 74.06 281 GLY A CA 1
ATOM 2177 C C . GLY A 1 281 ? -5.736 16.752 -12.417 1.00 74.06 281 GLY A C 1
ATOM 2178 O O . GLY A 1 281 ? -6.921 17.053 -12.481 1.00 74.06 281 GLY A O 1
ATOM 2179 N N . ILE A 1 282 ? -5.341 15.473 -12.483 1.00 72.50 282 ILE A N 1
ATOM 2180 C CA . ILE A 1 282 ? -6.298 14.355 -12.629 1.00 72.50 282 ILE A CA 1
ATOM 2181 C C . ILE A 1 282 ? -7.011 14.080 -11.292 1.00 72.50 282 ILE A C 1
ATOM 2183 O O . ILE A 1 282 ? -6.350 13.766 -10.306 1.00 72.50 282 ILE A O 1
ATOM 2187 N N . SER A 1 283 ? -8.339 14.173 -11.227 1.00 60.78 283 SER A N 1
ATOM 2188 C CA . SER A 1 283 ? -9.101 13.736 -10.045 1.00 60.78 283 SER A CA 1
ATOM 2189 C C . SER A 1 283 ? -9.092 12.208 -9.928 1.00 60.78 283 SER A C 1
ATOM 2191 O O . SER A 1 283 ? -9.245 11.529 -10.944 1.00 60.78 283 SER A O 1
ATOM 2193 N N . PHE A 1 284 ? -8.912 11.692 -8.710 1.00 58.47 284 PHE A N 1
ATOM 2194 C CA . PHE A 1 284 ? -9.086 10.271 -8.395 1.00 58.47 284 PHE A CA 1
ATOM 2195 C C . PHE A 1 284 ? -10.561 9.927 -8.182 1.00 58.47 284 PHE A C 1
ATOM 2197 O O . PHE A 1 284 ? -11.307 10.827 -7.732 1.00 58.47 284 PHE A O 1
#

Mean predicted aligned error: 7.22 Å

pLDDT: mean 91.55, std 15.12, range [33.56, 98.75]

Radius of gyration: 27.53 Å; Cα contacts (8 Å, |Δi|>4): 556; chains: 1; bounding box: 63×36×67 Å

Foldseek 3Di:
DPDPPDPPPPPDPDPDPPVFQKDFPAQAFEDEAAEAPDKDKTKTKIFGQAQAKFKKAKDWPDPQKAWPDRIDIAGHRGIDMIMIMGHDHDLEKDKTKTKMATPVRPGIDIHIYIYGYANPDPLSVLQHRDDFLSNLVSLLVVQQPDDAPDQPSLQFCQQQPDQPPPQQWHAAQFARDIDRDNTPVRLVVVQKDKAQLQDCVVPVCDPPSVSRNLRIGIHGNVVSVLQPNFAADDADDAWPDDHNQWTWGADPPGIHIHGHPVCPVSSVRSVSSSCSHPVSPDGD